Protein AF-A0A9P6PQI9-F1 (afdb_monomer_lite)

Structure (mmCIF, N/CA/C/O backbone):
data_AF-A0A9P6PQI9-F1
#
_entry.id   AF-A0A9P6PQI9-F1
#
loop_
_atom_site.group_PDB
_atom_site.id
_atom_site.type_symbol
_atom_site.label_atom_id
_atom_site.label_alt_id
_atom_site.label_comp_id
_atom_site.label_asym_id
_atom_site.label_entity_id
_atom_site.label_seq_id
_atom_site.pdbx_PDB_ins_code
_atom_site.Cartn_x
_atom_site.Cartn_y
_atom_site.Cartn_z
_atom_site.occupancy
_atom_site.B_iso_or_equiv
_atom_site.auth_seq_id
_atom_site.auth_comp_id
_atom_site.auth_asym_id
_atom_site.auth_atom_id
_atom_site.pdbx_PDB_model_num
ATOM 1 N N . MET A 1 1 ? -36.246 27.864 39.378 1.00 47.12 1 MET A N 1
ATOM 2 C CA . MET A 1 1 ? -35.744 28.721 38.281 1.00 47.12 1 MET A CA 1
ATOM 3 C C . MET A 1 1 ? -34.414 28.163 37.760 1.00 47.12 1 MET A C 1
ATOM 5 O O . MET A 1 1 ? -33.371 28.619 38.192 1.00 47.12 1 MET A O 1
ATOM 9 N N . SER A 1 2 ? -34.428 27.133 36.904 1.00 55.78 2 SER A N 1
ATOM 10 C CA . SER A 1 2 ? -33.196 26.585 36.280 1.00 55.78 2 SER A CA 1
ATOM 11 C C . SER A 1 2 ? -33.421 25.967 34.883 1.00 55.78 2 SER A C 1
ATOM 13 O O . SER A 1 2 ? -32.459 25.704 34.168 1.00 55.78 2 SER A O 1
ATOM 15 N N . PHE A 1 3 ? -34.678 25.793 34.450 1.00 54.97 3 PHE A N 1
ATOM 16 C CA . PHE A 1 3 ? -35.016 25.232 33.134 1.00 54.97 3 PHE A CA 1
ATOM 17 C C . PHE A 1 3 ? -34.600 26.120 31.949 1.00 54.97 3 PHE A C 1
ATOM 19 O O . PHE A 1 3 ? -34.302 25.602 30.877 1.00 54.97 3 PHE A O 1
ATOM 26 N N . SER A 1 4 ? -34.522 27.441 32.139 1.00 59.38 4 SER A N 1
ATOM 27 C CA . SER A 1 4 ? -34.170 28.385 31.070 1.00 59.38 4 SER A CA 1
ATOM 28 C C . SER A 1 4 ? -32.720 28.240 30.598 1.00 59.38 4 SER A C 1
ATOM 30 O O . SER A 1 4 ? -32.450 28.395 29.414 1.00 59.38 4 SER A O 1
ATOM 32 N N . THR A 1 5 ? -31.797 27.888 31.498 1.00 77.19 5 THR A N 1
ATOM 33 C CA . THR A 1 5 ? -30.365 27.770 31.180 1.00 77.19 5 THR A CA 1
ATOM 34 C C . THR A 1 5 ? -30.068 26.534 30.332 1.00 77.19 5 THR A C 1
ATOM 36 O O . THR A 1 5 ? -29.287 26.619 29.392 1.00 77.19 5 THR A O 1
ATOM 39 N N . LEU A 1 6 ? -30.720 25.398 30.611 1.00 77.06 6 LEU A N 1
ATOM 40 C CA . LEU A 1 6 ? -30.548 24.174 29.817 1.00 77.06 6 LEU A CA 1
ATOM 41 C C . LEU A 1 6 ? -31.201 24.331 28.439 1.00 77.06 6 LEU A C 1
ATOM 43 O O . LEU A 1 6 ? -30.591 23.990 27.432 1.00 77.06 6 LEU A O 1
ATOM 47 N N . ALA A 1 7 ? -32.395 24.929 28.382 1.00 78.88 7 ALA A N 1
ATOM 48 C CA . ALA A 1 7 ? -33.043 25.255 27.115 1.00 78.88 7 ALA A CA 1
ATOM 49 C C . ALA A 1 7 ? -32.176 26.197 26.257 1.00 78.88 7 ALA A C 1
ATOM 51 O O . ALA A 1 7 ? -31.986 25.930 25.075 1.00 78.88 7 ALA A O 1
ATOM 52 N N . GLN A 1 8 ? -31.573 27.233 26.856 1.00 83.69 8 GLN A N 1
ATOM 53 C CA . GLN A 1 8 ? -30.623 28.108 26.158 1.00 83.69 8 GLN A CA 1
ATOM 54 C C . GLN A 1 8 ? -29.371 27.366 25.686 1.00 83.69 8 GLN A C 1
ATOM 56 O O . GLN A 1 8 ? -28.934 27.586 24.562 1.00 83.69 8 GLN A O 1
ATOM 61 N N . LEU A 1 9 ? -28.809 26.469 26.498 1.00 80.19 9 LEU A N 1
ATOM 62 C CA . LEU A 1 9 ? -27.644 25.676 26.105 1.00 80.19 9 LEU A CA 1
ATOM 63 C C . LEU A 1 9 ? -27.971 24.739 24.930 1.00 80.19 9 LEU A C 1
ATOM 65 O O . LEU A 1 9 ? -27.177 24.603 24.001 1.00 80.19 9 LEU A O 1
ATOM 69 N N . ALA A 1 10 ? -29.153 24.118 24.946 1.00 80.44 10 ALA A N 1
ATOM 70 C CA . ALA A 1 10 ? -29.630 23.264 23.863 1.00 80.44 10 ALA A CA 1
ATOM 71 C C . ALA A 1 10 ? -29.867 24.066 22.571 1.00 80.44 10 ALA A C 1
ATOM 73 O O . ALA A 1 10 ? -29.485 23.617 21.492 1.00 80.44 10 ALA A O 1
ATOM 74 N N . GLU A 1 11 ? -30.428 25.273 22.678 1.00 78.75 11 GLU A N 1
ATOM 75 C CA . GLU A 1 11 ? -30.594 26.215 21.564 1.00 78.75 11 GLU A CA 1
ATOM 76 C C . GLU A 1 11 ? -29.232 26.631 20.975 1.00 78.75 11 GLU A C 1
ATOM 78 O O . GLU A 1 11 ? -29.027 26.574 19.763 1.00 78.75 11 GLU A O 1
ATOM 83 N N . GLN A 1 12 ? -28.263 26.973 21.831 1.00 79.69 12 GLN A N 1
ATOM 84 C CA . GLN A 1 12 ? -26.904 27.341 21.420 1.00 79.69 12 GLN A CA 1
ATOM 85 C C . GLN A 1 12 ? -26.160 26.167 20.765 1.00 79.69 12 GLN A C 1
ATOM 87 O O . GLN A 1 12 ? -25.503 26.344 19.740 1.00 79.69 12 GLN A O 1
ATOM 92 N N . SER A 1 13 ? -26.305 24.952 21.299 1.00 77.50 13 SER A N 1
ATOM 93 C CA . SER A 1 13 ? -25.752 23.730 20.702 1.00 77.50 13 SER A CA 1
ATOM 94 C C . SER A 1 13 ? -26.356 23.445 19.320 1.00 77.50 13 SER A C 1
ATOM 96 O O . SER A 1 13 ? -25.623 23.127 18.376 1.00 77.50 13 SER A O 1
ATOM 98 N N . LYS A 1 14 ? -27.673 23.637 19.159 1.00 68.94 14 LYS A N 1
ATOM 99 C CA . LYS A 1 14 ? -28.364 23.503 17.867 1.00 68.94 14 LYS A CA 1
ATOM 100 C C . LYS A 1 14 ? -27.872 24.519 16.834 1.00 68.94 14 LYS A C 1
ATOM 102 O O . LYS A 1 14 ? -27.659 24.144 15.684 1.00 68.94 14 LYS A O 1
ATOM 107 N N . GLN A 1 15 ? -27.638 25.770 17.233 1.00 71.50 15 GLN A N 1
ATOM 108 C CA . GLN A 1 15 ? -27.120 26.821 16.346 1.00 71.50 15 GLN A CA 1
ATOM 109 C C . GLN A 1 15 ? -25.662 26.591 15.916 1.00 71.50 15 GLN A C 1
ATOM 111 O O . GLN A 1 15 ? -25.299 26.899 14.784 1.00 71.50 15 GLN A O 1
ATOM 116 N N . LEU A 1 16 ? -24.821 26.015 16.779 1.00 69.25 16 LEU A N 1
ATOM 117 C CA . LEU A 1 16 ? -23.457 25.631 16.396 1.00 69.25 16 LEU A CA 1
ATOM 118 C C . LEU A 1 16 ? -23.455 24.425 15.445 1.00 69.25 16 LEU A C 1
ATOM 120 O O . LEU A 1 16 ? -22.699 24.387 14.475 1.00 69.25 16 LEU A O 1
ATOM 124 N N . THR A 1 17 ? -24.345 23.460 15.685 1.00 64.94 17 THR A N 1
ATOM 125 C CA . THR A 1 17 ? -24.461 22.244 14.864 1.00 64.94 17 THR A CA 1
ATOM 126 C C . THR A 1 17 ? -25.046 22.533 13.478 1.00 64.94 17 THR A C 1
ATOM 128 O O . THR A 1 17 ? -24.641 21.912 12.492 1.00 64.94 17 THR A O 1
ATOM 131 N N . SER A 1 18 ? -25.952 23.506 13.349 1.00 63.38 18 SER A N 1
ATOM 132 C CA . SER A 1 18 ? -26.454 23.926 12.035 1.00 63.38 18 SER A CA 1
ATOM 133 C C . SER A 1 18 ? -25.354 24.549 11.167 1.00 63.38 18 SER A C 1
ATOM 135 O O . SER A 1 18 ? -25.356 24.351 9.955 1.00 63.38 18 SER A O 1
ATOM 137 N N . HIS A 1 19 ? -24.373 25.222 11.776 1.00 60.22 19 HIS A N 1
ATOM 138 C CA . HIS A 1 19 ? -23.251 25.837 11.065 1.00 60.22 19 HIS A CA 1
ATOM 139 C C . HIS A 1 19 ? -22.194 24.818 10.594 1.00 60.22 19 HIS A C 1
ATOM 141 O O . HIS A 1 19 ? -21.492 25.074 9.617 1.00 60.22 19 HIS A O 1
ATOM 147 N N . ILE A 1 20 ? -22.086 23.655 11.255 1.00 62.69 20 ILE A N 1
ATOM 148 C CA . ILE A 1 20 ? -21.204 22.553 10.823 1.00 62.69 20 ILE A CA 1
ATOM 149 C C . ILE A 1 20 ? -21.850 21.700 9.722 1.00 62.69 20 ILE A C 1
ATOM 151 O O . ILE A 1 20 ? -21.165 21.132 8.873 1.00 62.69 20 ILE A O 1
ATOM 155 N N . SER A 1 21 ? -23.183 21.648 9.699 1.00 57.94 21 SER A N 1
ATOM 156 C CA . SER A 1 21 ? -23.969 20.858 8.750 1.00 57.94 21 SER A CA 1
ATOM 157 C C . SER A 1 21 ? -24.242 21.657 7.471 1.00 57.94 21 SER A C 1
ATOM 159 O O . SER A 1 21 ? -25.385 21.863 7.080 1.00 57.94 21 SER A O 1
ATOM 161 N N . GLY A 1 22 ? -23.187 22.128 6.801 1.00 53.31 22 GLY A N 1
ATOM 162 C CA . GLY A 1 22 ? -23.254 22.907 5.553 1.00 53.31 22 GLY A CA 1
ATOM 163 C C . GLY A 1 22 ? -23.809 22.157 4.329 1.00 53.31 22 GLY A C 1
ATOM 164 O O . GLY A 1 22 ? -23.601 22.588 3.198 1.00 53.31 22 GLY A O 1
ATOM 165 N N . ILE A 1 23 ? -24.504 21.035 4.514 1.00 53.91 23 ILE A N 1
ATOM 166 C CA . ILE A 1 23 ? -25.121 20.249 3.446 1.00 53.91 23 ILE A CA 1
ATOM 167 C C . ILE A 1 23 ? -26.582 20.028 3.838 1.00 53.91 23 ILE A C 1
ATOM 169 O O . ILE A 1 23 ? -26.871 19.313 4.791 1.00 53.91 23 ILE A O 1
ATOM 173 N N . ASN A 1 24 ? -27.469 20.694 3.092 1.00 57.34 24 ASN A N 1
ATOM 174 C CA . ASN A 1 24 ? -28.935 20.722 3.166 1.00 57.34 24 ASN A CA 1
ATOM 175 C C . ASN A 1 24 ? -29.597 19.345 3.390 1.00 57.34 24 ASN A C 1
ATOM 177 O O . ASN A 1 24 ? -30.206 18.782 2.480 1.00 57.34 24 ASN A O 1
ATOM 181 N N . LEU A 1 25 ? -29.534 18.812 4.606 1.00 54.44 25 LEU A N 1
ATOM 182 C CA . LEU A 1 25 ? -30.380 17.714 5.052 1.00 54.44 25 LEU A CA 1
ATOM 183 C C . LEU A 1 25 ? -31.317 18.243 6.146 1.00 54.44 25 LEU A C 1
ATOM 185 O O . LEU A 1 25 ? -30.856 18.915 7.070 1.00 54.44 25 LEU A O 1
ATOM 189 N N . PRO A 1 26 ? -32.633 17.976 6.057 1.00 60.62 26 PRO A N 1
ATOM 190 C CA . PRO A 1 26 ? -33.574 18.401 7.084 1.00 60.62 26 PRO A CA 1
ATOM 191 C C . PRO A 1 26 ? -33.196 17.768 8.428 1.00 60.62 26 PRO A C 1
ATOM 193 O O . PRO A 1 26 ? -32.937 16.568 8.500 1.00 60.62 26 PRO A O 1
ATOM 196 N N . HIS A 1 27 ? -33.171 18.573 9.492 1.00 59.81 27 HIS A N 1
ATOM 197 C CA . HIS A 1 27 ? -32.926 18.102 10.857 1.00 59.81 27 HIS A CA 1
ATOM 198 C C . HIS A 1 27 ? -34.114 17.251 11.315 1.00 59.81 27 HIS A C 1
ATOM 200 O O . HIS A 1 27 ? -35.214 17.766 11.519 1.00 59.81 27 HIS A O 1
ATOM 206 N N . ILE A 1 28 ? -33.924 15.934 11.416 1.00 64.12 28 ILE A N 1
ATOM 207 C CA . ILE A 1 28 ? -34.983 15.004 11.819 1.00 64.12 28 ILE A CA 1
ATOM 208 C C . ILE A 1 28 ? -34.824 14.708 13.310 1.00 64.12 28 ILE A C 1
ATOM 210 O O . ILE A 1 28 ? -34.019 13.866 13.700 1.00 64.12 28 ILE A O 1
ATOM 214 N N . GLU A 1 29 ? -35.630 15.356 14.147 1.00 68.50 29 GLU A N 1
ATOM 215 C CA . GLU A 1 29 ? -35.747 14.986 15.559 1.00 68.50 29 GLU A CA 1
ATOM 216 C C . GLU A 1 29 ? -36.636 13.749 15.680 1.00 68.50 29 GLU A C 1
ATOM 218 O O . GLU A 1 29 ? -37.847 13.810 15.471 1.00 68.50 29 GLU A O 1
ATOM 223 N N . ARG A 1 30 ? -36.028 12.597 15.972 1.00 66.56 30 ARG A N 1
ATOM 224 C CA . ARG A 1 30 ? -36.754 11.355 16.257 1.00 66.56 30 ARG A CA 1
ATOM 225 C C . ARG A 1 30 ? -36.759 11.132 17.760 1.00 66.56 30 ARG A C 1
ATOM 227 O O . ARG A 1 30 ? -35.707 11.175 18.390 1.00 66.56 30 ARG A O 1
ATOM 234 N N . GLY A 1 31 ? -37.935 10.874 18.328 1.00 80.44 31 GLY A N 1
ATOM 235 C CA . GLY A 1 31 ? -38.027 10.427 19.720 1.00 80.44 31 GLY A CA 1
ATOM 236 C C . GLY A 1 31 ? -37.327 9.076 19.904 1.00 80.44 31 GLY A C 1
ATOM 237 O O . GLY A 1 31 ? -37.246 8.296 18.954 1.00 80.44 31 GLY A O 1
ATOM 238 N N . ILE A 1 32 ? -36.850 8.777 21.116 1.00 79.81 32 ILE A N 1
ATOM 239 C CA . ILE A 1 32 ? -36.148 7.517 21.428 1.00 79.81 32 ILE A CA 1
ATOM 240 C C . ILE A 1 32 ? -36.976 6.295 20.998 1.00 79.81 32 ILE A C 1
ATOM 242 O O . ILE A 1 32 ? -36.450 5.419 20.317 1.00 79.81 32 ILE A O 1
ATOM 246 N N . ASP A 1 33 ? -38.289 6.296 21.249 1.00 81.62 33 ASP A N 1
ATOM 247 C CA . ASP A 1 33 ? -39.192 5.210 20.833 1.00 81.62 33 ASP A CA 1
ATOM 248 C C . ASP A 1 33 ? -39.293 5.060 19.302 1.00 81.62 33 ASP A C 1
ATOM 250 O O . ASP A 1 33 ? -39.468 3.964 18.762 1.00 81.62 33 ASP A O 1
ATOM 254 N N . GLN A 1 34 ? -39.175 6.168 18.563 1.00 83.75 34 GLN A N 1
ATOM 255 C CA . GLN A 1 34 ? -39.172 6.155 17.099 1.00 83.75 34 GLN A CA 1
ATOM 256 C C . GLN A 1 34 ? -37.837 5.645 16.551 1.00 83.75 34 GLN A C 1
ATOM 258 O O . GLN A 1 34 ? -37.837 4.890 15.575 1.00 83.75 34 GLN A O 1
ATOM 263 N N . ILE A 1 35 ? -36.723 6.019 17.188 1.00 82.50 35 ILE A N 1
ATOM 264 C CA . ILE A 1 35 ? -35.384 5.509 16.872 1.00 82.50 35 ILE A CA 1
ATOM 265 C C . ILE A 1 35 ? -35.329 4.008 17.150 1.00 82.50 35 ILE A C 1
ATOM 267 O O . ILE A 1 35 ? -34.865 3.265 16.290 1.00 82.50 35 ILE A O 1
ATOM 271 N N . GLU A 1 36 ? -35.861 3.538 18.280 1.00 85.81 36 GLU A N 1
ATOM 272 C CA . GLU A 1 36 ? -35.876 2.114 18.617 1.00 85.81 36 GLU A CA 1
ATOM 273 C C . GLU A 1 36 ? -36.704 1.313 17.607 1.00 85.81 36 GLU A C 1
ATOM 275 O O . GLU A 1 36 ? -36.222 0.330 17.039 1.00 85.81 36 GLU A O 1
ATOM 280 N N . ASN A 1 37 ? -37.925 1.759 17.300 1.00 85.44 37 ASN A N 1
ATOM 281 C CA . ASN A 1 37 ? -38.781 1.069 16.337 1.00 85.44 37 ASN A CA 1
ATOM 282 C C . ASN A 1 37 ? -38.171 1.021 14.933 1.00 85.44 37 ASN A C 1
ATOM 284 O O . ASN A 1 37 ? -38.316 0.026 14.218 1.00 85.44 37 ASN A O 1
ATOM 288 N N . GLN A 1 38 ? -37.489 2.084 14.510 1.00 83.19 38 GLN A N 1
ATOM 289 C CA . GLN A 1 38 ? -36.809 2.107 13.218 1.00 83.19 38 GLN A CA 1
ATOM 290 C C . GLN A 1 38 ? -35.511 1.306 13.231 1.00 83.19 38 GLN A C 1
ATOM 292 O O . GLN A 1 38 ? -35.252 0.603 12.260 1.00 83.19 38 GLN A O 1
ATOM 297 N N . SER A 1 39 ? -34.752 1.331 14.324 1.00 84.00 39 SER A N 1
ATOM 298 C CA . SER A 1 39 ? -33.576 0.487 14.532 1.00 84.00 39 SER A CA 1
ATOM 299 C C . SER A 1 39 ? -33.955 -0.991 14.463 1.00 84.00 39 SER A C 1
ATOM 301 O O . SER A 1 39 ? -33.377 -1.743 13.684 1.00 84.00 39 SER A O 1
ATOM 303 N N . ARG A 1 40 ? -35.032 -1.403 15.144 1.00 84.31 40 ARG A N 1
ATOM 304 C CA . ARG A 1 40 ? -35.556 -2.776 15.087 1.00 84.31 40 ARG A CA 1
ATOM 305 C C . ARG A 1 40 ? -36.026 -3.156 13.678 1.00 84.31 40 ARG A C 1
ATOM 307 O O . ARG A 1 40 ? -35.768 -4.266 13.211 1.00 84.31 40 ARG A O 1
ATOM 314 N N . LYS A 1 41 ? -36.665 -2.233 12.952 1.00 82.50 41 LYS A N 1
ATOM 315 C CA . LYS A 1 41 ? -37.041 -2.434 11.537 1.00 82.50 41 LYS A CA 1
ATOM 316 C C . LYS A 1 41 ? -35.827 -2.529 10.606 1.00 82.50 41 LYS A C 1
ATOM 318 O O . LYS A 1 41 ? -35.848 -3.317 9.666 1.00 82.50 41 LYS A O 1
ATOM 323 N N . LEU A 1 42 ? -34.768 -1.763 10.856 1.00 79.50 42 LEU A N 1
ATOM 324 C CA . LEU A 1 42 ? -33.527 -1.821 10.084 1.00 79.50 42 LEU A CA 1
ATOM 325 C C . LEU A 1 42 ? -32.744 -3.098 10.387 1.00 79.50 42 LEU A C 1
ATOM 327 O O . LEU A 1 42 ? -32.332 -3.769 9.452 1.00 79.50 42 LEU A O 1
ATOM 331 N N . ALA A 1 43 ? -32.628 -3.493 11.654 1.00 78.88 43 ALA A N 1
ATOM 332 C CA . ALA A 1 43 ? -31.985 -4.737 12.066 1.00 78.88 43 ALA A CA 1
ATOM 333 C C . ALA A 1 43 ? -32.681 -5.964 11.456 1.00 78.88 43 ALA A C 1
ATOM 335 O O . ALA A 1 43 ? -32.030 -6.858 10.921 1.00 78.88 43 ALA A O 1
ATOM 336 N N . THR A 1 44 ? -34.018 -5.984 11.448 1.00 73.94 44 THR A N 1
ATOM 337 C CA . THR A 1 44 ? -34.784 -7.068 10.805 1.00 73.94 44 THR A CA 1
ATOM 338 C C . THR A 1 44 ? -34.680 -7.054 9.281 1.00 73.94 44 THR A C 1
ATOM 340 O O . THR A 1 44 ? -34.724 -8.117 8.667 1.00 73.94 44 THR A O 1
ATOM 343 N N . LYS A 1 45 ? -34.516 -5.883 8.652 1.00 69.50 45 LYS A N 1
ATOM 344 C CA . LYS A 1 45 ? -34.275 -5.769 7.207 1.00 69.50 45 LYS A CA 1
ATOM 345 C C . LYS A 1 45 ? -32.846 -6.167 6.825 1.00 69.50 45 LYS A C 1
ATOM 347 O O . LYS A 1 45 ? -32.677 -6.832 5.815 1.00 69.50 45 LYS A O 1
ATOM 352 N N . ALA A 1 46 ? -31.850 -5.809 7.631 1.00 63.50 46 ALA A N 1
ATOM 353 C CA . ALA A 1 46 ? -30.452 -6.196 7.443 1.00 63.50 46 ALA A CA 1
ATOM 354 C C . ALA A 1 46 ? -30.226 -7.698 7.683 1.00 63.50 46 ALA A C 1
ATOM 356 O O . ALA A 1 46 ? -29.359 -8.297 7.062 1.00 63.50 46 ALA A O 1
ATOM 357 N N . SER A 1 47 ? -31.033 -8.318 8.549 1.00 60.81 47 SER A N 1
ATOM 358 C CA . SER A 1 47 ? -30.988 -9.761 8.801 1.00 60.81 47 SER A CA 1
ATOM 359 C C . SER A 1 47 ? -31.737 -10.599 7.758 1.00 60.81 47 SER A C 1
ATOM 361 O O . SER A 1 47 ? -31.656 -11.827 7.818 1.00 60.81 47 SER A O 1
ATOM 363 N N . LYS A 1 48 ? -32.502 -9.989 6.842 1.00 58.50 48 LYS A N 1
ATOM 364 C CA . LYS A 1 48 ? -33.199 -10.734 5.789 1.00 58.50 48 LYS A CA 1
ATOM 365 C C . LYS A 1 48 ? -32.285 -10.882 4.567 1.00 58.50 48 LYS A C 1
ATOM 367 O O . LYS A 1 48 ? -31.904 -9.857 4.001 1.00 58.50 48 LYS A O 1
ATOM 372 N N . PRO A 1 49 ? -31.971 -12.115 4.131 1.00 54.56 49 PRO A N 1
ATOM 373 C CA . PRO A 1 49 ? -31.274 -12.331 2.870 1.00 54.56 49 PRO A CA 1
ATOM 374 C C . PRO A 1 49 ? -32.131 -11.796 1.714 1.00 54.56 49 PRO A C 1
ATOM 376 O O . PRO A 1 49 ? -33.364 -11.860 1.741 1.00 54.56 49 PRO A O 1
ATOM 379 N N . ALA A 1 50 ? -31.477 -11.191 0.725 1.00 57.25 50 ALA A N 1
ATOM 380 C CA . ALA A 1 50 ? -32.094 -10.529 -0.421 1.00 57.25 50 ALA A CA 1
ATOM 381 C C . ALA A 1 50 ? -32.677 -11.540 -1.435 1.00 57.25 50 ALA A C 1
ATOM 383 O O . ALA A 1 50 ? -32.296 -11.573 -2.596 1.00 57.25 50 ALA A O 1
ATOM 384 N N . ASP A 1 51 ? -33.634 -12.368 -1.020 1.00 57.09 51 ASP A N 1
ATOM 385 C CA . ASP A 1 51 ? -34.001 -13.594 -1.749 1.00 57.09 51 ASP A CA 1
ATOM 386 C C . ASP A 1 51 ? -34.782 -13.412 -3.068 1.00 57.09 51 ASP A C 1
ATOM 388 O O . ASP A 1 51 ? -34.998 -14.387 -3.784 1.00 57.09 51 ASP A O 1
ATOM 392 N N . ILE A 1 52 ? -35.233 -12.206 -3.442 1.00 55.78 52 ILE A N 1
ATOM 393 C CA . ILE A 1 52 ? -36.211 -12.061 -4.550 1.00 55.78 52 ILE A CA 1
ATOM 394 C C . ILE A 1 52 ? -35.676 -11.263 -5.755 1.00 55.78 52 ILE A C 1
ATOM 396 O O . ILE A 1 52 ? -36.189 -11.410 -6.864 1.00 55.78 52 ILE A O 1
ATOM 400 N N . THR A 1 53 ? -34.611 -10.469 -5.603 1.00 55.41 53 THR A N 1
ATOM 401 C CA . THR A 1 53 ? -34.017 -9.689 -6.713 1.00 55.41 53 THR A CA 1
ATOM 402 C C . THR A 1 53 ? -32.642 -10.180 -7.157 1.00 55.41 53 THR A C 1
ATOM 404 O O . THR A 1 53 ? -32.195 -9.809 -8.244 1.00 55.41 53 THR A O 1
ATOM 407 N N . ASP A 1 54 ? -31.993 -11.042 -6.371 1.00 60.19 54 ASP A N 1
ATOM 408 C CA . ASP A 1 54 ? -30.609 -11.450 -6.620 1.00 60.19 54 ASP A CA 1
ATOM 409 C C . ASP A 1 54 ? -30.456 -12.454 -7.759 1.00 60.19 54 ASP A C 1
ATOM 411 O O . ASP A 1 54 ? -29.431 -12.464 -8.421 1.00 60.19 54 ASP A O 1
ATOM 415 N N . SER A 1 55 ? -31.472 -13.251 -8.095 1.00 65.38 55 SER A N 1
ATOM 416 C CA . SER A 1 55 ? -31.328 -14.315 -9.105 1.00 65.38 55 SER A CA 1
ATOM 417 C C . SER A 1 55 ? -30.991 -13.783 -10.506 1.00 65.38 55 SER A C 1
ATOM 419 O O . SER A 1 55 ? -30.275 -14.438 -11.266 1.00 65.38 55 SER A O 1
ATOM 421 N N . LYS A 1 56 ? -31.463 -12.577 -10.859 1.00 70.94 56 LYS A N 1
ATOM 422 C CA . LYS A 1 56 ? -31.091 -11.919 -12.124 1.00 70.94 56 LYS A CA 1
ATOM 423 C C . LYS A 1 56 ? -29.673 -11.354 -12.062 1.00 70.94 56 LYS A C 1
ATOM 425 O O . LYS A 1 56 ? -28.921 -11.541 -13.013 1.00 70.94 56 LYS A O 1
ATOM 430 N N . ALA A 1 57 ? -29.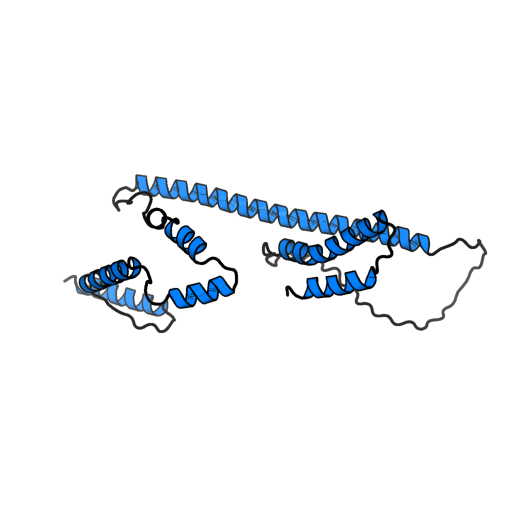302 -10.709 -10.957 1.00 68.62 57 ALA A N 1
ATOM 431 C CA . ALA A 1 57 ? -27.956 -10.177 -10.749 1.00 68.62 57 ALA A CA 1
ATOM 432 C C . ALA A 1 57 ? -26.904 -11.301 -10.716 1.00 68.62 57 ALA A C 1
ATOM 434 O O . ALA A 1 57 ? -25.903 -11.212 -11.420 1.00 68.62 57 ALA A O 1
ATOM 435 N N . GLN A 1 58 ? -27.196 -12.410 -10.029 1.00 65.56 58 GLN A N 1
ATOM 436 C CA . GLN A 1 58 ? -26.391 -13.635 -9.988 1.00 65.56 58 GLN A CA 1
ATOM 437 C C . GLN A 1 58 ? -26.106 -14.165 -11.398 1.00 65.56 58 GLN A C 1
ATOM 439 O O . GLN A 1 58 ? -24.981 -14.544 -11.715 1.00 65.56 58 GLN A O 1
ATOM 444 N N . ASN A 1 59 ? -27.119 -14.150 -12.272 1.00 71.69 59 ASN A N 1
ATOM 445 C CA . ASN A 1 59 ? -26.984 -14.600 -13.656 1.00 71.69 59 ASN A CA 1
ATOM 446 C C . ASN A 1 59 ? -26.107 -13.640 -14.490 1.00 71.69 59 ASN A C 1
ATOM 448 O O . ASN A 1 59 ? -25.251 -14.084 -15.255 1.00 71.69 59 ASN A O 1
ATOM 452 N N . PHE A 1 60 ? -26.235 -12.322 -14.296 1.00 76.44 60 PHE A N 1
ATOM 453 C CA . PHE A 1 60 ? -25.346 -11.347 -14.942 1.00 76.44 60 PHE A CA 1
ATOM 454 C C . PHE A 1 60 ? -23.884 -11.465 -14.479 1.00 76.44 60 PHE A C 1
ATOM 456 O O . PHE A 1 60 ? -22.980 -11.376 -15.308 1.00 76.44 60 PHE A O 1
ATOM 463 N N . LEU A 1 61 ? -23.645 -11.718 -13.190 1.00 73.00 61 LEU A N 1
ATOM 464 C CA . LEU A 1 61 ? -22.303 -11.895 -12.623 1.00 73.00 61 LEU A CA 1
ATOM 465 C C . LEU A 1 61 ? -21.644 -13.196 -13.101 1.00 73.00 61 LEU A C 1
ATOM 467 O O . LEU A 1 61 ? -20.492 -13.174 -13.539 1.00 73.00 61 LEU A O 1
ATOM 471 N N . ALA A 1 62 ? -22.401 -14.297 -13.140 1.00 72.00 62 ALA A N 1
ATOM 472 C CA . ALA A 1 62 ? -21.931 -15.569 -13.687 1.00 72.00 62 ALA A CA 1
ATOM 473 C C . ALA A 1 62 ? -21.530 -15.437 -15.165 1.00 72.00 62 ALA A C 1
ATOM 475 O O . ALA A 1 62 ? -20.507 -15.969 -15.595 1.00 72.00 62 ALA A O 1
ATOM 476 N N . ARG A 1 63 ? -22.288 -14.653 -15.942 1.00 73.88 63 ARG A N 1
ATOM 477 C CA . ARG A 1 63 ? -21.963 -14.355 -17.343 1.00 73.88 63 ARG A CA 1
ATOM 478 C C . ARG A 1 63 ? -20.700 -13.496 -17.500 1.00 73.88 63 ARG A C 1
ATOM 480 O O . ARG A 1 63 ? -20.068 -13.548 -18.550 1.00 73.88 63 ARG A O 1
ATOM 487 N N . SER A 1 64 ? -20.314 -12.753 -16.464 1.00 72.56 64 SER A N 1
ATOM 488 C CA . SER A 1 64 ? -19.049 -12.012 -16.381 1.00 72.56 64 SER A CA 1
ATOM 489 C C . SER A 1 64 ? -17.878 -12.864 -15.857 1.00 72.56 64 SER A C 1
ATOM 491 O O . SER A 1 64 ? -16.790 -12.329 -15.647 1.00 72.56 64 SER A O 1
ATOM 493 N N . GLY A 1 65 ? -18.079 -14.170 -15.637 1.00 73.06 65 GLY A N 1
ATOM 494 C CA . GLY A 1 65 ? -17.058 -15.082 -15.109 1.00 73.06 65 GLY A CA 1
ATOM 495 C C . GLY A 1 65 ? -16.826 -14.958 -13.600 1.00 73.06 65 GLY A C 1
ATOM 496 O O . GLY A 1 65 ? -15.828 -15.466 -13.097 1.00 73.06 65 GLY A O 1
ATOM 497 N N . ILE A 1 66 ? -17.723 -14.280 -12.880 1.00 73.62 66 ILE A N 1
ATOM 498 C CA . ILE A 1 66 ? -17.600 -14.014 -11.446 1.00 73.62 66 ILE A CA 1
ATOM 499 C C . ILE A 1 66 ? -18.581 -14.928 -10.711 1.00 73.62 66 ILE A C 1
ATOM 501 O O . ILE A 1 66 ? -19.798 -14.797 -10.858 1.00 73.62 66 ILE A O 1
ATOM 505 N N . ASP A 1 67 ? -18.054 -15.872 -9.930 1.00 75.62 67 ASP A N 1
ATOM 506 C CA . ASP A 1 67 ? -18.868 -16.795 -9.140 1.00 75.62 67 ASP A CA 1
ATOM 507 C C . ASP A 1 67 ? -19.458 -16.079 -7.918 1.00 75.62 67 ASP A C 1
ATOM 509 O O . ASP A 1 67 ? -18.858 -15.972 -6.845 1.00 75.62 67 ASP A O 1
ATOM 513 N N . ALA A 1 68 ? -20.670 -15.568 -8.103 1.00 71.06 68 ALA A N 1
ATOM 514 C CA . ALA A 1 68 ? -21.407 -14.861 -7.072 1.00 71.06 68 ALA A CA 1
ATOM 515 C C . ALA A 1 68 ? -21.802 -15.764 -5.884 1.00 71.06 68 ALA A C 1
ATOM 517 O O . ALA A 1 68 ? -22.018 -15.252 -4.788 1.00 71.06 68 ALA A O 1
ATOM 518 N N . ASN A 1 69 ? -21.854 -17.095 -6.045 1.00 72.88 69 ASN A N 1
ATOM 519 C CA . ASN A 1 69 ? -22.112 -18.006 -4.925 1.00 72.88 69 ASN A CA 1
ATOM 520 C C . ASN A 1 69 ? -20.872 -18.173 -4.049 1.00 72.88 69 ASN A C 1
ATOM 522 O O . ASN A 1 69 ? -20.990 -18.137 -2.824 1.00 72.88 69 ASN A O 1
ATOM 526 N N . ALA A 1 70 ? -19.689 -18.288 -4.659 1.00 74.69 70 ALA A N 1
ATOM 527 C CA . ALA A 1 70 ? -18.430 -18.290 -3.923 1.00 74.69 70 ALA A CA 1
ATOM 528 C C . ALA A 1 70 ? -18.265 -16.985 -3.129 1.00 74.69 70 ALA A C 1
ATOM 530 O O . ALA A 1 70 ? -18.034 -17.031 -1.923 1.00 74.69 70 ALA A O 1
ATOM 531 N N . ILE A 1 71 ? -18.510 -15.830 -3.759 1.00 74.38 71 ILE A N 1
ATOM 532 C CA . ILE A 1 71 ? -18.429 -14.521 -3.095 1.00 74.38 71 ILE A CA 1
ATOM 533 C C . ILE A 1 71 ? -19.470 -14.386 -1.978 1.00 74.38 71 ILE A C 1
ATOM 535 O O . ILE A 1 71 ? -19.111 -13.985 -0.876 1.00 74.38 71 ILE A O 1
ATOM 539 N N . ASN A 1 72 ? -20.730 -14.775 -2.201 1.00 74.19 72 ASN A N 1
ATOM 540 C CA . ASN A 1 72 ? -21.752 -14.740 -1.150 1.00 74.19 72 ASN A CA 1
ATOM 541 C C . ASN A 1 72 ? -21.416 -15.680 0.012 1.00 74.19 72 ASN A C 1
ATOM 543 O O . ASN A 1 72 ? -21.651 -15.333 1.166 1.00 74.19 72 ASN A O 1
ATOM 547 N N . SER A 1 73 ? -20.831 -16.849 -0.260 1.00 75.62 73 SER A N 1
ATOM 548 C CA . SER A 1 73 ? -20.358 -17.749 0.795 1.00 75.62 73 SER A CA 1
ATOM 549 C C . SER A 1 73 ? -19.201 -17.134 1.586 1.00 75.62 73 SER A C 1
ATOM 551 O O . SER A 1 73 ? -19.210 -17.200 2.811 1.00 75.62 73 SER A O 1
ATOM 553 N N . SER A 1 74 ? -18.261 -16.454 0.918 1.00 75.31 74 SER A N 1
ATOM 554 C CA . SER A 1 74 ? -17.181 -15.719 1.576 1.00 75.31 74 SER A CA 1
ATOM 555 C C . SER A 1 74 ? -17.717 -14.551 2.399 1.00 75.31 74 SER A C 1
ATOM 557 O O . SER A 1 74 ? -17.311 -14.406 3.542 1.00 75.31 74 SER A O 1
ATOM 559 N N . ILE A 1 75 ? -18.673 -13.774 1.881 1.00 72.50 75 ILE A N 1
ATOM 560 C CA . ILE A 1 75 ? -19.310 -12.657 2.594 1.00 72.50 75 ILE A CA 1
ATOM 561 C C . ILE A 1 75 ? -20.088 -13.151 3.816 1.00 72.50 75 ILE A C 1
ATOM 563 O O . ILE A 1 75 ? -19.952 -12.581 4.892 1.00 72.50 75 ILE A O 1
ATOM 567 N N . ASN A 1 76 ? -20.853 -14.236 3.687 1.00 70.25 76 ASN A N 1
ATOM 568 C CA . ASN A 1 76 ? -21.571 -14.833 4.815 1.00 70.25 76 ASN A CA 1
ATOM 569 C C . ASN A 1 76 ? -20.622 -15.454 5.853 1.00 70.25 76 ASN A C 1
ATOM 571 O O . ASN A 1 76 ? -20.962 -15.514 7.033 1.00 70.25 76 ASN A O 1
ATOM 575 N N . ASN A 1 77 ? -19.437 -15.907 5.429 1.00 73.12 77 ASN A N 1
ATOM 576 C CA . ASN A 1 77 ? -18.393 -16.410 6.320 1.00 73.12 77 ASN A CA 1
ATOM 577 C C . ASN A 1 77 ? -17.569 -15.280 6.972 1.00 73.12 77 ASN A C 1
ATOM 579 O O . ASN A 1 77 ? -16.877 -15.515 7.963 1.00 73.12 77 ASN A O 1
ATOM 583 N N . ILE A 1 78 ? -17.653 -14.045 6.461 1.00 73.25 78 ILE A N 1
ATOM 584 C CA . ILE A 1 78 ? -17.114 -12.866 7.141 1.00 73.25 78 ILE A CA 1
ATOM 585 C C . ILE A 1 78 ? -18.028 -12.578 8.333 1.00 73.25 78 ILE A C 1
ATOM 587 O O . ILE A 1 78 ? -19.128 -12.039 8.220 1.00 73.25 78 ILE A O 1
ATOM 591 N N . ASN A 1 79 ? -17.559 -12.980 9.509 1.00 59.94 79 ASN A N 1
ATOM 592 C CA . ASN A 1 79 ? -18.256 -12.800 10.769 1.00 59.94 79 ASN A CA 1
ATOM 593 C C . ASN A 1 79 ? -18.241 -11.318 11.189 1.00 59.94 79 ASN A C 1
ATOM 595 O O . ASN A 1 79 ? -17.447 -10.897 12.026 1.00 59.94 79 ASN A O 1
ATOM 599 N N . LEU A 1 80 ? -19.152 -10.527 10.617 1.00 60.75 80 LEU A N 1
ATOM 600 C CA . LEU A 1 80 ? -19.322 -9.104 10.933 1.00 60.75 80 LEU A CA 1
ATOM 601 C C . LEU A 1 80 ? -19.736 -8.862 12.394 1.00 60.75 80 LEU A C 1
ATOM 603 O O . LEU A 1 80 ? -19.565 -7.755 12.897 1.00 60.75 80 LEU A O 1
ATOM 607 N N . LYS A 1 81 ? -20.250 -9.878 13.105 1.00 57.16 81 LYS A N 1
ATOM 608 C CA . LYS A 1 81 ? -20.571 -9.745 14.535 1.00 57.16 81 LYS A CA 1
ATOM 609 C C . LYS A 1 81 ? -19.315 -9.529 15.378 1.00 57.16 81 LYS A C 1
ATOM 611 O O . LYS A 1 81 ? -19.372 -8.747 16.313 1.00 57.16 81 LYS A O 1
ATOM 616 N N . SER A 1 82 ? -18.184 -10.131 15.004 1.00 57.66 82 SER A N 1
ATOM 617 C CA . SER A 1 82 ? -16.901 -9.907 15.686 1.00 57.66 82 SER A CA 1
ATOM 618 C C . SER A 1 82 ? -16.270 -8.548 15.363 1.00 57.66 82 SER A C 1
ATOM 620 O O . SER A 1 82 ? -15.389 -8.110 16.092 1.00 57.66 82 SER A O 1
ATOM 622 N N . THR A 1 83 ? -16.668 -7.893 14.269 1.00 59.88 83 THR A N 1
ATOM 623 C CA . THR A 1 83 ? -16.098 -6.599 13.850 1.00 59.88 83 THR A CA 1
ATOM 624 C C . THR A 1 83 ? -16.800 -5.411 14.509 1.00 59.88 83 THR A C 1
ATOM 626 O O . THR A 1 83 ? -16.182 -4.369 14.697 1.00 59.88 83 THR A O 1
ATOM 629 N N . PHE A 1 84 ? -18.082 -5.556 14.862 1.00 55.94 84 PHE A N 1
ATOM 630 C CA . PHE A 1 84 ? -18.889 -4.484 15.458 1.00 55.94 84 PHE A CA 1
ATOM 631 C C . PHE A 1 84 ? -19.212 -4.691 16.940 1.00 55.94 84 PHE A C 1
ATOM 633 O O . PHE A 1 84 ? -19.843 -3.821 17.540 1.00 55.94 84 PHE A O 1
ATOM 640 N N . GLU A 1 85 ? -18.799 -5.809 17.539 1.00 56.50 85 GLU A N 1
ATOM 641 C CA . GLU A 1 85 ? -18.827 -5.944 18.991 1.00 56.50 85 GLU A CA 1
ATOM 642 C C . GLU A 1 85 ? -17.535 -5.331 19.555 1.00 56.50 85 GLU A C 1
ATOM 644 O O . GLU A 1 85 ? -16.446 -5.822 19.245 1.00 56.50 85 GLU A O 1
ATOM 649 N N . PRO A 1 86 ? -17.603 -4.231 20.329 1.00 56.78 86 PRO A N 1
ATOM 650 C CA . PRO A 1 86 ? -16.422 -3.728 21.010 1.00 56.78 86 PRO A CA 1
ATOM 651 C C . PRO A 1 86 ? -15.876 -4.847 21.905 1.00 56.78 86 PRO A C 1
ATOM 653 O O . PRO A 1 86 ? -16.613 -5.400 22.720 1.00 56.78 86 PRO A O 1
ATOM 656 N N . PHE A 1 87 ? -14.585 -5.168 21.748 1.00 56.69 87 PHE A N 1
ATOM 657 C CA . PHE A 1 87 ? -13.883 -6.257 22.451 1.00 56.69 87 PHE A CA 1
ATOM 658 C C . PHE A 1 87 ? -14.009 -6.202 23.986 1.00 56.69 87 PHE A C 1
ATOM 660 O O . PHE A 1 87 ? -13.733 -7.184 24.673 1.00 56.69 87 PHE A O 1
ATOM 667 N N . GLN A 1 88 ? -14.484 -5.081 24.525 1.00 59.12 88 GLN A N 1
ATOM 668 C CA . GLN A 1 88 ? -15.014 -4.970 25.871 1.00 59.12 88 GLN A CA 1
ATOM 669 C C . GLN A 1 88 ? -16.101 -3.886 25.886 1.00 59.12 88 GLN A C 1
ATOM 671 O O . GLN A 1 88 ? -15.850 -2.788 25.380 1.00 59.12 88 GLN A O 1
ATOM 676 N N . PRO A 1 89 ? -17.287 -4.121 26.478 1.00 58.00 89 PRO A N 1
ATOM 677 C CA . PRO A 1 89 ? -18.159 -3.023 26.859 1.00 58.00 89 PRO A CA 1
ATOM 678 C C . PRO A 1 89 ? -17.406 -2.180 27.894 1.00 58.00 89 PRO A C 1
ATOM 680 O O . PRO A 1 89 ? -17.251 -2.580 29.047 1.00 58.00 89 PRO A O 1
ATOM 683 N N . ILE A 1 90 ? -16.875 -1.037 27.461 1.00 55.00 90 ILE A N 1
ATOM 684 C CA . ILE A 1 90 ? -16.282 -0.046 28.353 1.00 55.00 90 ILE A CA 1
ATOM 685 C C . ILE A 1 90 ? -17.463 0.543 29.119 1.00 55.00 90 ILE A C 1
ATOM 687 O O . ILE A 1 90 ? -18.243 1.322 28.578 1.00 55.00 90 ILE A O 1
ATOM 691 N N . PHE A 1 91 ? -17.671 0.095 30.352 1.00 56.97 91 PHE A N 1
ATOM 692 C CA . PHE A 1 91 ? -18.603 0.774 31.238 1.00 56.97 91 PHE A CA 1
ATOM 693 C C . PHE A 1 91 ? -18.039 2.181 31.480 1.00 56.97 91 PHE A C 1
ATOM 695 O O . PHE A 1 91 ? -16.872 2.303 31.851 1.00 56.97 91 PHE A O 1
ATOM 702 N N . ASP A 1 92 ? -18.855 3.225 31.295 1.00 56.97 92 ASP A N 1
ATOM 703 C CA . ASP A 1 92 ? -18.530 4.660 31.476 1.00 56.97 92 ASP A CA 1
ATOM 704 C C . ASP A 1 92 ? -18.081 5.035 32.918 1.00 56.97 92 ASP A C 1
ATOM 706 O O . ASP A 1 92 ? -18.176 6.180 33.353 1.00 56.97 92 ASP A O 1
ATOM 710 N N . THR A 1 93 ? -17.621 4.074 33.723 1.00 62.38 93 THR A N 1
ATOM 711 C CA . THR A 1 93 ? -17.258 4.229 35.140 1.00 62.38 93 THR A CA 1
ATOM 712 C C . THR A 1 93 ? -15.917 3.572 35.508 1.00 62.38 93 THR A C 1
ATOM 714 O O . THR A 1 93 ? -15.538 3.611 36.675 1.00 62.38 93 THR A O 1
ATOM 717 N N . ASP A 1 94 ? -15.167 3.005 34.553 1.00 70.88 94 ASP A N 1
ATOM 718 C CA . ASP A 1 94 ? -13.823 2.452 34.796 1.00 70.88 94 ASP A CA 1
ATOM 719 C C . ASP A 1 94 ? -12.751 3.233 34.015 1.00 70.88 94 ASP A C 1
ATOM 721 O O . ASP A 1 94 ? -12.463 2.980 32.841 1.00 70.88 94 ASP A O 1
ATOM 725 N N . THR A 1 95 ? -12.157 4.222 34.684 1.00 82.06 95 THR A N 1
ATOM 726 C CA . THR A 1 95 ? -11.078 5.048 34.127 1.00 82.06 95 THR A CA 1
ATOM 727 C C . THR A 1 95 ? -9.804 4.246 33.860 1.00 82.06 95 THR A C 1
ATOM 729 O O . THR A 1 95 ? -9.039 4.608 32.967 1.00 82.06 95 THR A O 1
ATOM 732 N N . GLU A 1 96 ? -9.570 3.148 34.581 1.00 85.62 96 GLU A N 1
ATOM 733 C CA . GLU A 1 96 ? -8.386 2.309 34.406 1.00 85.62 96 GLU A CA 1
ATOM 734 C C . GLU A 1 96 ? -8.491 1.479 33.120 1.00 85.62 96 GLU A C 1
ATOM 736 O O . GLU A 1 96 ? -7.537 1.412 32.341 1.00 85.62 96 GLU A O 1
ATOM 741 N N . ALA A 1 97 ? -9.667 0.904 32.849 1.00 81.88 97 ALA A N 1
ATOM 742 C CA . ALA A 1 97 ? -9.930 0.176 31.609 1.00 81.88 97 ALA A CA 1
ATOM 743 C C . ALA A 1 97 ? -9.805 1.076 30.369 1.00 81.88 97 ALA A C 1
ATOM 745 O O . ALA A 1 97 ? -9.174 0.681 29.386 1.00 81.88 97 ALA A O 1
ATOM 746 N N . PHE A 1 98 ? -10.331 2.305 30.431 1.00 86.19 98 PHE A N 1
ATOM 747 C CA . PHE A 1 98 ? -10.176 3.284 29.352 1.00 86.19 98 PHE A CA 1
ATOM 748 C C . PHE A 1 98 ? -8.702 3.627 29.091 1.00 86.19 98 PHE A C 1
ATOM 750 O O . PHE A 1 98 ? -8.258 3.610 27.943 1.00 86.19 98 PHE A O 1
ATOM 757 N N . LEU A 1 99 ? -7.919 3.892 30.145 1.00 91.19 99 LEU A N 1
ATOM 758 C CA . LEU A 1 99 ? -6.493 4.203 30.009 1.00 91.19 99 LEU A CA 1
ATOM 759 C C . LEU A 1 99 ? -5.693 3.023 29.445 1.00 91.19 99 LEU A C 1
ATOM 761 O O . LEU A 1 99 ? -4.807 3.234 28.618 1.00 91.19 99 LEU A O 1
ATOM 765 N N . ARG A 1 100 ? -6.020 1.787 29.844 1.0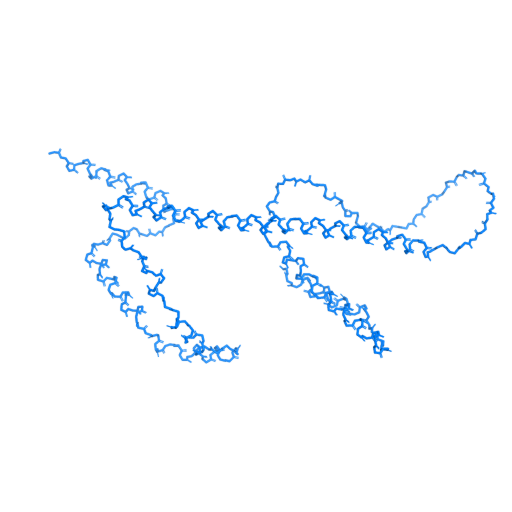0 90.25 100 ARG A N 1
ATOM 766 C CA . ARG A 1 100 ? -5.397 0.572 29.300 1.00 90.25 100 ARG A CA 1
ATOM 767 C C . ARG A 1 100 ? -5.689 0.415 27.808 1.00 90.25 100 ARG A C 1
ATOM 769 O O . ARG A 1 100 ? -4.756 0.198 27.040 1.00 90.25 100 ARG A O 1
ATOM 776 N N . HIS A 1 101 ? -6.947 0.582 27.400 1.00 88.56 101 HIS A N 1
ATOM 777 C CA . HIS A 1 101 ? -7.325 0.524 25.989 1.00 88.56 101 HIS A CA 1
ATOM 778 C C . HIS A 1 101 ? -6.634 1.624 25.179 1.00 88.56 101 HIS A C 1
ATOM 780 O O . HIS A 1 101 ? -6.038 1.351 24.143 1.00 88.56 101 HIS A O 1
ATOM 786 N N . GLN A 1 102 ? -6.640 2.863 25.675 1.00 92.69 102 GLN A N 1
ATOM 787 C CA . GLN A 1 102 ? -5.983 3.971 24.988 1.00 92.69 102 GLN A CA 1
ATOM 788 C C . GLN A 1 102 ? -4.473 3.744 24.857 1.00 92.69 102 GLN A C 1
ATOM 790 O O . GLN A 1 102 ? -3.893 4.057 23.820 1.00 92.69 102 GLN A O 1
ATOM 795 N N . HIS A 1 103 ? -3.830 3.180 25.880 1.00 95.19 103 HIS A N 1
ATOM 796 C CA . HIS A 1 103 ? -2.419 2.817 25.820 1.00 95.19 103 HIS A CA 1
ATOM 797 C C . HIS A 1 103 ? -2.142 1.759 24.745 1.00 95.19 103 HIS A C 1
ATOM 799 O O . HIS A 1 103 ? -1.223 1.933 23.946 1.00 95.19 103 HIS A O 1
ATOM 805 N N . GLU A 1 104 ? -2.960 0.707 24.678 1.00 94.81 104 GLU A N 1
ATOM 806 C CA . GLU A 1 104 ? -2.865 -0.321 23.638 1.00 94.81 104 GLU A CA 1
ATOM 807 C C . GLU A 1 104 ? -3.061 0.271 22.236 1.00 94.81 104 GLU A C 1
ATOM 809 O O . GLU A 1 104 ? -2.263 0.012 21.337 1.00 94.81 104 GLU A O 1
ATOM 814 N N . GLN A 1 105 ? -4.047 1.153 22.064 1.00 93.38 105 GLN A N 1
ATOM 815 C CA . GLN A 1 105 ? -4.284 1.829 20.789 1.00 93.38 105 GLN A CA 1
ATOM 816 C C . GLN A 1 105 ? -3.132 2.752 20.390 1.00 93.38 105 GLN A C 1
ATOM 818 O O . GLN A 1 105 ? -2.770 2.811 19.218 1.00 93.38 105 GLN A O 1
ATOM 823 N N . ILE A 1 106 ? -2.509 3.445 21.347 1.00 96.88 106 ILE A N 1
ATOM 824 C CA . ILE A 1 106 ? -1.304 4.240 21.082 1.00 96.88 106 ILE A CA 1
ATOM 825 C C . ILE A 1 106 ? -0.162 3.335 20.609 1.00 96.88 106 ILE A C 1
ATOM 827 O O . ILE A 1 106 ? 0.525 3.692 19.653 1.00 96.88 106 ILE A O 1
ATOM 831 N N . ILE A 1 107 ? 0.035 2.169 21.235 1.00 97.19 107 ILE A N 1
ATOM 832 C CA . ILE A 1 107 ? 1.051 1.199 20.803 1.00 97.19 107 ILE A CA 1
ATOM 833 C C . ILE A 1 107 ? 0.775 0.742 19.368 1.00 97.19 107 ILE A C 1
ATOM 835 O O . ILE A 1 107 ? 1.680 0.796 18.536 1.00 97.19 107 ILE A O 1
ATOM 839 N N . ILE A 1 108 ? -0.462 0.347 19.056 1.00 96.50 108 ILE A N 1
ATOM 840 C CA . ILE A 1 108 ? -0.846 -0.111 17.713 1.00 96.50 108 ILE A CA 1
ATOM 841 C C . ILE A 1 108 ? -0.625 1.000 16.682 1.00 96.50 108 ILE A C 1
ATOM 843 O O . ILE A 1 108 ? 0.042 0.767 15.676 1.00 96.50 108 ILE A O 1
ATOM 847 N N . ASN A 1 109 ? -1.098 2.216 16.957 1.00 96.25 109 ASN A N 1
ATOM 848 C CA . ASN A 1 109 ? -0.919 3.357 16.058 1.00 96.25 109 ASN A CA 1
ATOM 849 C C . ASN A 1 109 ? 0.557 3.715 15.859 1.00 96.25 109 ASN A C 1
ATOM 851 O O . ASN A 1 109 ? 0.958 4.059 14.754 1.00 96.25 109 ASN A O 1
ATOM 855 N N . THR A 1 110 ? 1.378 3.609 16.905 1.00 97.56 110 THR A N 1
ATOM 856 C CA . THR A 1 110 ? 2.822 3.861 16.802 1.00 97.56 110 THR A CA 1
ATOM 857 C C . THR A 1 110 ? 3.495 2.809 15.921 1.00 97.56 110 THR A C 1
ATOM 859 O O . THR A 1 110 ? 4.351 3.141 15.105 1.00 97.56 110 THR A O 1
ATOM 862 N N . ILE A 1 111 ? 3.094 1.538 16.045 1.00 96.75 111 ILE A N 1
ATOM 863 C CA . ILE A 1 111 ? 3.610 0.459 15.193 1.00 96.75 111 ILE A CA 1
ATOM 864 C C . ILE A 1 111 ? 3.207 0.697 13.738 1.00 96.75 111 ILE A C 1
ATOM 866 O O . ILE A 1 111 ? 4.056 0.603 12.853 1.00 96.75 111 ILE A O 1
ATOM 870 N N . ASP A 1 112 ? 1.941 1.014 13.483 1.00 95.75 112 ASP A N 1
ATOM 871 C CA . ASP A 1 112 ? 1.456 1.220 12.120 1.00 95.75 112 ASP A CA 1
ATOM 872 C C . ASP A 1 112 ? 2.093 2.452 11.465 1.00 95.75 112 ASP A C 1
ATOM 874 O O . ASP A 1 112 ? 2.549 2.376 10.325 1.00 95.75 112 ASP A O 1
ATOM 878 N N . GLU A 1 113 ? 2.254 3.546 12.213 1.00 95.12 113 GLU A N 1
ATOM 879 C CA . GLU A 1 113 ? 2.937 4.738 11.711 1.00 95.12 113 GLU A CA 1
ATOM 880 C C . GLU A 1 113 ? 4.421 4.467 11.442 1.00 95.12 113 GLU A C 1
ATOM 882 O O . GLU A 1 113 ? 4.913 4.819 10.374 1.00 95.12 113 GLU A O 1
ATOM 887 N N . SER A 1 114 ? 5.121 3.755 12.334 1.00 97.25 114 SER A N 1
ATOM 888 C CA . SER A 1 114 ? 6.528 3.389 12.101 1.00 97.25 114 SER A CA 1
ATOM 889 C C . SER A 1 114 ? 6.703 2.469 10.887 1.00 97.25 114 SER A C 1
ATOM 891 O O . SER A 1 114 ? 7.668 2.600 10.132 1.00 97.25 114 SER A O 1
ATOM 893 N N . ARG A 1 115 ? 5.749 1.560 10.638 1.00 95.69 115 ARG A N 1
ATOM 894 C CA . ARG A 1 115 ? 5.717 0.746 9.417 1.00 95.69 115 ARG A CA 1
ATOM 895 C C . ARG A 1 115 ? 5.515 1.630 8.192 1.00 95.69 115 ARG A C 1
ATOM 897 O O . ARG A 1 115 ? 6.229 1.456 7.207 1.00 95.69 115 ARG A O 1
ATOM 904 N N . ARG A 1 116 ? 4.540 2.539 8.241 1.00 93.81 116 ARG A N 1
ATOM 905 C CA . ARG A 1 116 ? 4.218 3.454 7.142 1.00 93.81 116 ARG A CA 1
ATOM 906 C C . ARG A 1 116 ? 5.423 4.325 6.790 1.00 93.81 116 ARG A C 1
ATOM 908 O O . ARG A 1 116 ? 5.763 4.427 5.617 1.00 93.81 116 ARG A O 1
ATOM 915 N N . GLU A 1 117 ? 6.088 4.879 7.799 1.00 94.56 117 GLU A N 1
ATOM 916 C CA . GLU A 1 117 ? 7.328 5.648 7.665 1.00 94.56 117 GLU A CA 1
ATOM 917 C C . GLU A 1 117 ? 8.444 4.797 7.043 1.00 94.56 117 GLU A C 1
ATOM 919 O O . GLU A 1 117 ? 9.017 5.191 6.034 1.00 94.56 117 GLU A O 1
ATOM 924 N N . THR A 1 118 ? 8.668 3.575 7.542 1.00 95.56 118 THR A N 1
ATOM 925 C CA . THR A 1 118 ? 9.708 2.674 7.008 1.00 95.56 118 THR A CA 1
ATOM 926 C C . THR A 1 118 ? 9.487 2.329 5.531 1.00 95.56 118 THR A C 1
ATOM 928 O O . THR A 1 118 ? 10.448 2.258 4.766 1.00 95.56 118 THR A O 1
ATOM 931 N N . VAL A 1 119 ? 8.237 2.095 5.112 1.00 91.38 119 VAL A N 1
ATOM 932 C CA . VAL A 1 119 ? 7.911 1.823 3.700 1.00 91.38 119 VAL A CA 1
ATOM 933 C C . VAL A 1 119 ? 8.186 3.054 2.842 1.00 91.38 119 VAL A C 1
ATOM 935 O O . VAL A 1 119 ? 8.841 2.938 1.813 1.00 91.38 119 VAL A O 1
ATOM 938 N N . MET A 1 120 ? 7.760 4.236 3.289 1.00 89.88 120 MET A N 1
ATOM 939 C CA . MET A 1 120 ? 8.025 5.479 2.562 1.00 89.88 120 MET A CA 1
ATOM 940 C C . MET A 1 120 ? 9.524 5.776 2.432 1.00 89.88 120 MET A C 1
ATOM 942 O O . MET A 1 120 ? 9.983 6.171 1.360 1.00 89.88 120 MET A O 1
ATOM 946 N N . ASP A 1 121 ? 10.292 5.557 3.498 1.00 93.00 121 ASP A N 1
ATOM 947 C CA . ASP A 1 121 ? 11.744 5.729 3.491 1.00 93.00 121 ASP A CA 1
ATOM 948 C C . ASP A 1 121 ? 12.426 4.731 2.551 1.00 93.00 121 ASP A C 1
ATOM 950 O O . ASP A 1 121 ? 13.335 5.100 1.799 1.00 93.00 121 ASP A O 1
ATOM 954 N N . PHE A 1 122 ? 11.972 3.473 2.553 1.00 92.75 122 PHE A N 1
ATOM 955 C CA . PHE A 1 122 ? 12.448 2.461 1.617 1.00 92.75 122 PHE A CA 1
ATOM 956 C C . PHE A 1 122 ? 12.169 2.869 0.171 1.00 92.75 122 PHE A C 1
ATOM 958 O O . PHE A 1 122 ? 13.087 2.822 -0.648 1.00 92.75 122 PHE A O 1
ATOM 965 N N . ASP A 1 123 ? 10.948 3.310 -0.131 1.00 89.31 123 ASP A N 1
ATOM 966 C CA . ASP A 1 123 ? 10.547 3.695 -1.482 1.00 89.31 123 ASP A CA 1
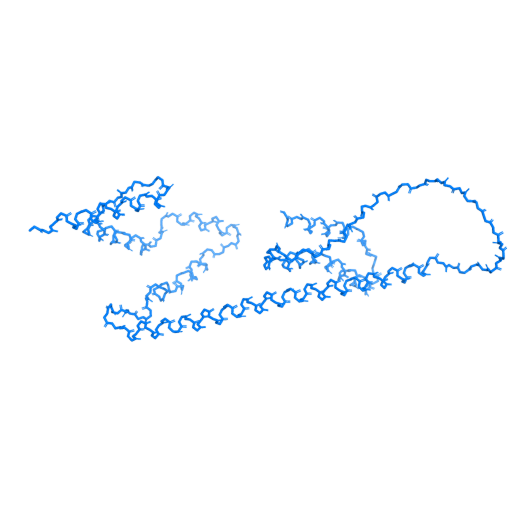ATOM 967 C C . ASP A 1 123 ? 11.380 4.882 -1.984 1.00 89.31 123 ASP A C 1
ATOM 969 O O . ASP A 1 123 ? 11.982 4.814 -3.057 1.0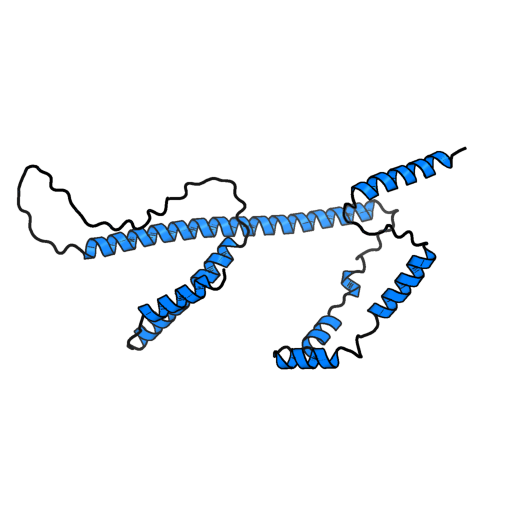0 89.31 123 ASP A O 1
ATOM 973 N N . SER A 1 124 ? 11.525 5.929 -1.167 1.00 88.81 124 SER A N 1
ATOM 974 C CA . SER A 1 124 ? 12.347 7.108 -1.476 1.00 88.81 124 SER A CA 1
ATOM 975 C C . SER A 1 124 ? 13.824 6.755 -1.709 1.00 88.81 124 SER A C 1
ATOM 977 O O . SER A 1 124 ? 14.458 7.199 -2.680 1.00 88.81 124 SER A O 1
ATOM 979 N N . ASN A 1 125 ? 14.394 5.904 -0.851 1.00 90.69 125 ASN A N 1
ATOM 980 C CA . ASN A 1 125 ? 15.776 5.456 -0.992 1.00 90.69 125 ASN A CA 1
ATOM 981 C C . ASN A 1 125 ? 15.969 4.549 -2.220 1.00 90.69 125 ASN A C 1
ATOM 983 O O . ASN A 1 125 ? 16.988 4.646 -2.917 1.00 90.69 125 ASN A O 1
ATOM 987 N N . PHE A 1 126 ? 14.995 3.685 -2.507 1.00 88.81 126 PHE A N 1
ATOM 988 C CA . PHE A 1 126 ? 15.007 2.806 -3.669 1.00 88.81 126 PHE A CA 1
ATOM 989 C C . PHE A 1 126 ? 14.915 3.612 -4.967 1.00 88.81 126 PHE A C 1
ATOM 991 O O . PHE A 1 126 ? 15.718 3.388 -5.871 1.00 88.81 126 PHE A O 1
ATOM 998 N N . GLU A 1 127 ? 14.031 4.609 -5.044 1.00 85.69 127 GLU A N 1
ATOM 999 C CA . GLU A 1 127 ? 13.943 5.526 -6.186 1.00 85.69 127 GLU A CA 1
ATOM 1000 C C . GLU A 1 127 ? 15.247 6.291 -6.413 1.00 85.69 127 GLU A C 1
ATOM 1002 O O . GLU A 1 127 ? 15.731 6.396 -7.544 1.00 85.69 127 GLU A O 1
ATOM 1007 N N . THR A 1 128 ? 15.854 6.804 -5.342 1.00 89.00 128 THR A N 1
ATOM 1008 C CA . THR A 1 128 ? 17.128 7.529 -5.426 1.00 89.00 128 THR A CA 1
ATOM 1009 C C . THR A 1 128 ? 18.244 6.623 -5.949 1.00 89.00 128 THR A C 1
ATOM 1011 O O . THR A 1 128 ? 18.984 7.006 -6.860 1.00 89.00 128 THR A O 1
ATOM 1014 N N . SER A 1 129 ? 18.333 5.401 -5.420 1.00 89.94 129 SER A N 1
ATOM 1015 C CA . SER A 1 129 ? 19.321 4.402 -5.842 1.00 89.94 129 SER A CA 1
ATOM 1016 C C . SER A 1 129 ? 19.110 3.973 -7.296 1.00 89.94 129 SER A C 1
ATOM 1018 O O . SER A 1 129 ? 20.058 3.957 -8.081 1.00 89.94 129 SER A O 1
ATOM 1020 N N . LEU A 1 130 ? 17.861 3.709 -7.691 1.00 88.44 130 LEU A N 1
ATOM 1021 C CA . LEU A 1 130 ? 17.497 3.333 -9.056 1.00 88.44 130 LEU A CA 1
ATOM 1022 C C . LEU A 1 130 ? 17.863 4.432 -10.061 1.00 88.44 130 LEU A C 1
ATOM 1024 O O . LEU A 1 130 ? 18.439 4.147 -11.111 1.00 88.44 130 LEU A O 1
ATOM 1028 N N . ASN A 1 131 ? 17.569 5.693 -9.736 1.00 86.38 131 ASN A N 1
ATOM 1029 C CA . ASN A 1 131 ? 17.918 6.834 -10.581 1.00 86.38 131 ASN A CA 1
ATOM 1030 C C . ASN A 1 131 ? 19.435 7.012 -10.709 1.00 86.38 131 ASN A C 1
ATOM 1032 O O . ASN A 1 131 ? 19.939 7.284 -11.802 1.00 86.38 131 ASN A O 1
ATOM 1036 N N . TYR A 1 132 ? 20.175 6.826 -9.614 1.00 91.81 132 TYR A N 1
ATOM 1037 C CA . TYR A 1 132 ? 21.635 6.860 -9.636 1.00 91.81 132 TYR A CA 1
ATOM 1038 C C . TYR A 1 132 ? 22.214 5.775 -10.558 1.00 91.81 132 TYR A C 1
ATOM 1040 O O . TYR A 1 132 ? 23.051 6.067 -11.421 1.00 91.81 132 TYR A O 1
ATOM 1048 N N . ASP A 1 133 ? 21.729 4.539 -10.433 1.00 91.38 133 ASP A N 1
ATOM 1049 C CA . ASP A 1 133 ? 22.161 3.414 -11.266 1.00 91.38 133 ASP A CA 1
ATOM 1050 C C . ASP A 1 133 ? 21.776 3.587 -12.737 1.00 91.38 133 ASP A C 1
ATOM 1052 O O . ASP A 1 133 ? 22.560 3.243 -13.635 1.00 91.38 133 ASP A O 1
ATOM 1056 N N . TRP A 1 134 ? 20.601 4.162 -12.999 1.00 87.81 134 TRP A N 1
ATOM 1057 C CA . TRP A 1 134 ? 20.156 4.514 -14.341 1.00 87.81 134 TRP A CA 1
ATOM 1058 C C . TRP A 1 134 ? 21.094 5.530 -14.990 1.00 87.81 134 TRP A C 1
ATOM 1060 O O . TRP A 1 134 ? 21.619 5.270 -16.074 1.00 87.81 134 TRP A O 1
ATOM 1070 N N . GLU A 1 135 ? 21.378 6.651 -14.326 1.00 90.19 135 GLU A N 1
ATOM 1071 C CA . GLU A 1 135 ? 22.270 7.680 -14.867 1.00 90.19 135 GLU A CA 1
ATOM 1072 C C . GLU A 1 135 ? 23.699 7.154 -15.056 1.00 90.19 135 GLU A C 1
ATOM 1074 O O . GLU A 1 135 ? 24.349 7.452 -16.062 1.00 90.19 135 GLU A O 1
ATOM 1079 N N . ARG A 1 136 ? 24.186 6.300 -14.147 1.00 93.81 136 ARG A N 1
ATOM 1080 C CA . ARG A 1 136 ? 25.480 5.622 -14.300 1.00 93.81 136 ARG A CA 1
ATOM 1081 C C . ARG A 1 136 ? 25.503 4.708 -15.525 1.00 93.81 136 ARG A C 1
ATOM 1083 O O . ARG A 1 136 ? 26.470 4.718 -16.287 1.00 93.81 136 ARG A O 1
ATOM 1090 N N . THR A 1 137 ? 24.459 3.909 -15.716 1.00 89.19 137 THR A N 1
ATOM 1091 C CA . THR A 1 137 ? 24.375 2.964 -16.835 1.00 89.19 137 THR A CA 1
ATOM 1092 C C . THR A 1 137 ? 24.202 3.682 -18.160 1.00 89.19 137 THR A C 1
ATOM 1094 O O . THR A 1 137 ? 24.886 3.351 -19.123 1.00 89.19 137 THR A O 1
ATOM 1097 N N . LYS A 1 138 ? 23.374 4.722 -18.191 1.00 89.25 138 LYS A N 1
ATOM 1098 C CA . LYS A 1 138 ? 23.218 5.618 -19.331 1.00 89.25 138 LYS A CA 1
ATOM 1099 C C . LYS A 1 138 ? 24.558 6.225 -19.740 1.00 89.25 138 LYS A C 1
ATOM 1101 O O . LYS A 1 138 ? 24.926 6.107 -20.903 1.00 89.25 138 LYS A O 1
ATOM 1106 N N . LYS A 1 139 ? 25.325 6.794 -18.799 1.00 92.12 139 LYS A N 1
ATOM 1107 C CA . LYS A 1 139 ? 26.672 7.331 -19.076 1.00 92.12 139 LYS A CA 1
ATOM 1108 C C . LYS A 1 139 ? 27.600 6.278 -19.677 1.00 92.12 139 LYS A C 1
ATOM 1110 O O . LYS A 1 139 ? 28.199 6.546 -20.710 1.00 92.12 139 LYS A O 1
ATOM 1115 N N . ARG A 1 140 ? 27.647 5.075 -19.091 1.00 93.00 140 ARG A N 1
ATOM 1116 C CA . ARG A 1 140 ? 28.441 3.956 -19.624 1.00 93.00 140 ARG A CA 1
ATOM 1117 C C . ARG A 1 140 ? 28.038 3.608 -21.055 1.00 93.00 140 ARG A C 1
ATOM 1119 O O . ARG A 1 140 ? 28.896 3.482 -21.911 1.00 93.00 140 ARG A O 1
ATOM 1126 N N . ILE A 1 141 ? 26.739 3.481 -21.329 1.00 91.12 141 ILE A N 1
ATOM 1127 C CA . ILE A 1 141 ? 26.249 3.178 -22.680 1.00 91.12 141 ILE A CA 1
ATOM 1128 C C . ILE A 1 141 ? 26.669 4.278 -23.660 1.00 91.12 141 ILE A C 1
ATOM 1130 O O . ILE A 1 141 ? 27.129 3.957 -24.747 1.00 91.12 141 ILE A O 1
ATOM 1134 N N . PHE A 1 142 ? 26.549 5.557 -23.292 1.00 90.06 142 PHE A N 1
ATOM 1135 C CA . PHE A 1 142 ? 26.982 6.662 -24.153 1.00 90.06 142 PHE A CA 1
ATOM 1136 C C . PHE A 1 142 ? 28.494 6.689 -24.389 1.00 90.06 142 PHE A C 1
ATOM 1138 O O . PHE A 1 142 ? 28.916 7.057 -25.480 1.00 90.06 142 PHE A O 1
ATOM 1145 N N . GLU A 1 143 ? 29.299 6.298 -23.405 1.00 90.50 143 GLU A N 1
ATOM 1146 C CA . GLU A 1 143 ? 30.752 6.183 -23.538 1.00 90.50 143 GLU A CA 1
ATOM 1147 C C . GLU A 1 143 ? 31.125 5.045 -24.501 1.00 90.50 143 GLU A C 1
ATOM 1149 O O . GLU A 1 143 ? 31.812 5.281 -25.491 1.00 90.50 143 GLU A O 1
ATOM 1154 N N . GLU A 1 144 ? 30.566 3.848 -24.312 1.00 88.19 144 GLU A N 1
ATOM 1155 C CA . GLU A 1 144 ? 30.785 2.690 -25.196 1.00 88.19 144 GLU A CA 1
ATOM 1156 C C . GLU A 1 144 ? 30.301 2.953 -26.634 1.00 88.19 144 GLU A C 1
ATOM 1158 O O . GLU A 1 144 ? 30.989 2.656 -27.613 1.00 88.19 144 GLU A O 1
ATOM 1163 N N . LEU A 1 145 ? 29.120 3.560 -26.787 1.00 79.81 145 LEU A N 1
ATOM 1164 C CA . LEU A 1 145 ? 28.557 3.877 -28.101 1.00 79.81 145 LEU A CA 1
ATOM 1165 C C . LEU A 1 145 ? 29.276 5.064 -28.763 1.00 79.81 145 LEU A C 1
ATOM 1167 O O . LEU A 1 145 ? 29.438 5.081 -29.981 1.00 79.81 145 LEU A O 1
ATOM 1171 N N . GLY A 1 146 ? 29.746 6.029 -27.968 1.00 66.19 146 GLY A N 1
ATOM 1172 C CA . GLY A 1 146 ? 30.557 7.157 -28.425 1.00 66.19 146 GLY A CA 1
ATOM 1173 C C . GLY A 1 146 ? 31.957 6.733 -28.873 1.00 66.19 146 GLY A C 1
ATOM 1174 O O . GLY A 1 146 ? 32.464 7.251 -29.868 1.00 66.19 146 GLY A O 1
ATOM 1175 N N . HIS A 1 147 ? 32.558 5.741 -28.212 1.00 58.16 147 HIS A N 1
ATOM 1176 C CA . HIS A 1 147 ? 33.816 5.127 -28.642 1.00 58.16 147 HIS A CA 1
ATOM 1177 C C . HIS A 1 147 ? 33.651 4.242 -29.883 1.00 58.16 147 HIS A C 1
ATOM 1179 O O . HIS A 1 147 ? 34.561 4.172 -30.708 1.00 58.16 147 HIS A O 1
ATOM 1185 N N . SER A 1 148 ? 32.477 3.637 -30.090 1.00 50.72 148 SER A N 1
ATOM 1186 C CA . SER A 1 148 ? 32.183 2.846 -31.293 1.00 50.72 148 SER A CA 1
ATOM 1187 C C . SER A 1 148 ? 32.070 3.675 -32.587 1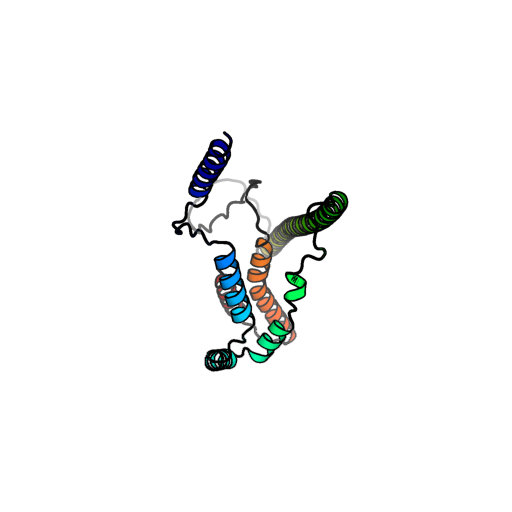.00 50.72 148 SER A C 1
ATOM 1189 O O . SER A 1 148 ? 32.009 3.077 -33.663 1.00 50.72 148 SER A O 1
ATOM 1191 N N . GLN A 1 149 ? 32.038 5.015 -32.530 1.00 49.09 149 GLN A N 1
ATOM 1192 C CA . GLN A 1 149 ? 31.872 5.868 -33.718 1.00 49.09 149 GLN A CA 1
ATOM 1193 C C . GLN A 1 149 ? 33.167 6.514 -34.247 1.00 49.09 149 GLN A C 1
ATOM 1195 O O . GLN A 1 149 ? 33.118 7.288 -35.203 1.00 49.09 149 GLN A O 1
ATOM 1200 N N . LEU A 1 150 ? 34.337 6.162 -33.709 1.00 45.34 150 LEU A N 1
ATOM 1201 C CA . LEU A 1 150 ? 35.626 6.603 -34.252 1.00 45.34 150 LEU A CA 1
ATOM 1202 C C . LEU A 1 150 ? 36.512 5.400 -34.603 1.00 45.34 150 LEU A C 1
ATOM 1204 O O . LEU A 1 150 ? 37.243 4.910 -33.742 1.00 45.34 150 LEU A O 1
ATOM 1208 N N . PRO A 1 151 ? 36.529 4.932 -35.867 1.00 42.75 151 PRO A N 1
ATOM 1209 C CA . PRO A 1 151 ? 37.712 4.264 -36.366 1.00 42.75 151 PRO A CA 1
ATOM 1210 C C . PRO A 1 151 ? 38.807 5.323 -36.541 1.00 42.75 151 PRO A C 1
ATOM 1212 O O . PRO A 1 151 ? 38.602 6.384 -37.132 1.00 42.75 151 PRO A O 1
ATOM 1215 N N . ALA A 1 152 ? 39.971 5.023 -35.980 1.00 53.72 152 ALA A N 1
ATOM 1216 C CA . ALA A 1 152 ? 41.185 5.806 -36.098 1.00 53.72 152 ALA A CA 1
ATOM 1217 C C . ALA A 1 152 ? 41.523 6.144 -37.562 1.00 53.72 152 ALA A C 1
ATOM 1219 O O . ALA A 1 152 ? 41.649 5.253 -38.401 1.00 53.72 152 ALA A O 1
ATOM 1220 N N . ALA A 1 153 ? 41.770 7.424 -37.833 1.00 37.19 153 ALA A N 1
ATOM 1221 C CA . ALA A 1 153 ? 42.546 7.873 -38.978 1.00 37.19 153 ALA A CA 1
ATOM 1222 C C . ALA A 1 153 ? 43.517 8.964 -38.505 1.00 37.19 153 ALA A C 1
ATOM 1224 O O . ALA A 1 153 ? 43.093 10.087 -38.272 1.00 37.19 153 ALA A O 1
ATOM 1225 N N . GLY A 1 154 ? 44.778 8.557 -38.311 1.00 37.84 154 GLY A N 1
ATOM 1226 C CA . GLY A 1 154 ? 46.022 9.295 -38.592 1.00 37.84 154 GLY A CA 1
ATOM 1227 C C . GLY A 1 154 ? 46.253 10.709 -38.020 1.00 37.84 154 GLY A C 1
ATOM 1228 O O . GLY A 1 154 ? 45.396 11.574 -38.147 1.00 37.84 154 GLY A O 1
ATOM 1229 N N . PRO A 1 155 ? 47.447 10.991 -37.462 1.00 61.88 155 PRO A N 1
ATOM 1230 C CA . PRO A 1 155 ? 47.813 12.318 -36.988 1.00 61.88 155 PRO A CA 1
ATOM 1231 C C . PRO A 1 155 ? 48.332 13.160 -38.156 1.00 61.88 155 PRO A C 1
ATOM 1233 O O . PRO A 1 155 ? 49.316 12.770 -38.767 1.00 61.88 155 PRO A O 1
ATOM 1236 N N . ASP A 1 156 ? 47.739 14.321 -38.425 1.00 38.56 156 ASP A N 1
ATOM 1237 C CA . ASP A 1 156 ? 48.389 15.339 -39.249 1.00 38.56 156 ASP A CA 1
ATOM 1238 C C . ASP A 1 156 ? 48.063 16.747 -38.744 1.00 38.56 156 ASP A C 1
ATOM 1240 O O . ASP A 1 156 ? 46.927 17.097 -38.421 1.00 38.56 156 ASP A O 1
ATOM 1244 N N . ASN A 1 157 ? 49.138 17.520 -38.633 1.00 49.75 157 ASN A N 1
ATOM 1245 C CA . ASN A 1 157 ? 49.203 18.926 -38.275 1.00 49.75 157 ASN A CA 1
ATOM 1246 C C . ASN A 1 157 ? 48.242 19.769 -39.129 1.00 49.75 157 ASN A C 1
ATOM 1248 O O . ASN A 1 157 ? 48.310 19.669 -40.347 1.00 49.75 157 ASN A O 1
ATOM 1252 N N . ASP A 1 158 ? 47.485 20.693 -38.530 1.00 35.34 158 ASP A N 1
ATOM 1253 C CA . ASP A 1 158 ? 47.648 22.111 -38.875 1.00 35.34 158 ASP A CA 1
ATOM 1254 C C . ASP A 1 158 ? 46.963 23.041 -37.864 1.00 35.34 158 ASP A C 1
ATOM 1256 O O . ASP A 1 158 ? 45.908 22.773 -37.289 1.00 35.34 158 ASP A O 1
ATOM 1260 N N . LEU A 1 159 ? 47.637 24.156 -37.660 1.00 50.31 159 LEU A N 1
ATOM 1261 C CA . LEU A 1 159 ? 47.348 25.268 -36.790 1.00 50.31 159 LEU A CA 1
ATOM 1262 C C . LEU A 1 159 ? 46.540 26.309 -37.578 1.00 50.31 159 LEU A C 1
ATOM 1264 O O . LEU A 1 159 ? 47.047 26.879 -38.534 1.00 50.31 159 LEU A O 1
ATOM 1268 N N . GLY A 1 160 ? 45.347 26.675 -37.100 1.00 39.28 160 GLY A N 1
ATOM 1269 C CA . GLY A 1 160 ? 44.799 28.010 -37.365 1.00 39.28 160 GLY A CA 1
ATOM 1270 C C . GLY A 1 160 ? 43.421 28.099 -38.025 1.00 39.28 160 GLY A C 1
ATOM 1271 O O . GLY A 1 160 ? 43.252 27.877 -39.210 1.00 39.28 160 GLY A O 1
ATOM 1272 N N . GLN A 1 161 ? 42.491 28.618 -37.221 1.00 45.38 161 GLN A N 1
ATOM 1273 C CA . GLN A 1 161 ? 41.455 29.604 -37.561 1.00 45.38 161 GLN A CA 1
ATOM 1274 C C . GLN A 1 161 ? 40.341 29.301 -38.592 1.00 45.38 161 GLN A C 1
ATOM 1276 O O . GLN A 1 161 ? 40.540 28.871 -39.717 1.00 45.38 161 GLN A O 1
ATOM 1281 N N . SER A 1 162 ? 39.169 29.815 -38.199 1.00 42.44 162 SER A N 1
ATOM 1282 C CA . SER A 1 162 ? 38.056 30.314 -39.022 1.00 42.44 162 SER A CA 1
ATOM 1283 C C . SER A 1 162 ? 36.907 29.369 -39.386 1.00 42.44 162 SER A C 1
ATOM 1285 O O . SER A 1 162 ? 36.863 28.711 -40.418 1.00 42.44 162 SER A O 1
ATOM 1287 N N . THR A 1 163 ? 35.895 29.437 -38.514 1.00 50.31 163 THR A N 1
ATOM 1288 C CA . THR A 1 163 ? 34.529 29.885 -38.843 1.00 50.31 163 THR A CA 1
ATOM 1289 C C . THR A 1 163 ? 33.941 29.432 -40.182 1.00 50.31 163 THR A C 1
ATOM 1291 O O . THR A 1 163 ? 34.138 30.101 -41.187 1.00 50.31 163 THR A O 1
ATOM 1294 N N . ARG A 1 164 ? 33.031 28.443 -40.157 1.00 45.34 164 ARG A N 1
ATOM 1295 C CA . ARG A 1 164 ? 31.768 28.484 -40.928 1.00 45.34 164 ARG A CA 1
ATOM 1296 C C . ARG A 1 164 ? 30.649 27.780 -40.166 1.00 45.34 164 ARG A C 1
ATOM 1298 O O . ARG A 1 164 ? 30.641 26.569 -39.988 1.00 45.34 164 ARG A O 1
ATOM 1305 N N . THR A 1 165 ? 29.694 28.582 -39.722 1.00 52.91 165 THR A N 1
ATOM 1306 C CA . THR A 1 165 ? 28.345 28.174 -39.343 1.00 52.91 165 THR A CA 1
ATOM 1307 C C . THR A 1 165 ? 27.586 27.677 -40.581 1.00 52.91 165 THR A C 1
ATOM 1309 O O . THR A 1 165 ? 27.672 28.311 -41.630 1.00 52.91 165 THR A O 1
ATOM 1312 N N . LEU A 1 166 ? 26.814 26.584 -40.466 1.00 45.12 166 LEU A N 1
ATOM 1313 C CA . LEU A 1 166 ? 25.350 26.553 -40.677 1.00 45.12 166 LEU A CA 1
ATOM 1314 C C . LEU A 1 166 ? 24.780 25.131 -40.879 1.00 45.12 166 LEU A C 1
ATOM 1316 O O . LEU A 1 166 ? 25.145 24.421 -41.806 1.00 45.12 166 LEU A O 1
ATOM 1320 N N . ARG A 1 167 ? 23.717 24.888 -40.094 1.00 43.72 167 ARG A N 1
ATOM 1321 C CA . ARG A 1 167 ? 22.489 24.112 -40.371 1.00 43.72 167 ARG A CA 1
ATOM 1322 C C . ARG A 1 167 ? 22.471 22.597 -40.135 1.00 43.72 167 ARG A C 1
ATOM 1324 O O . ARG A 1 167 ? 22.928 21.799 -40.936 1.00 43.72 167 ARG A O 1
ATOM 1331 N N . GLY A 1 168 ? 21.695 22.254 -39.108 1.00 36.06 168 GLY A N 1
ATOM 1332 C CA . GLY A 1 168 ? 21.035 20.966 -38.921 1.00 36.06 168 GLY A CA 1
ATOM 1333 C C . GLY A 1 168 ? 20.176 21.010 -37.662 1.00 36.06 168 GLY A C 1
ATOM 1334 O O . GLY A 1 168 ? 20.567 20.486 -36.630 1.00 36.06 168 GLY A O 1
ATOM 1335 N N . ALA A 1 169 ? 19.054 21.733 -37.712 1.00 49.22 169 ALA A N 1
ATOM 1336 C CA . ALA A 1 169 ? 18.113 21.832 -36.605 1.00 49.22 169 ALA A CA 1
ATOM 1337 C C . ALA A 1 169 ? 17.583 20.442 -36.222 1.00 49.22 169 ALA A C 1
ATOM 1339 O O . ALA A 1 169 ? 16.948 19.756 -37.018 1.00 49.22 169 ALA A O 1
ATOM 1340 N N . SER A 1 170 ? 17.819 20.049 -34.979 1.00 41.84 170 SER A N 1
ATOM 1341 C CA . SER A 1 170 ? 17.010 19.081 -34.249 1.00 41.84 170 SER A CA 1
ATOM 1342 C C . SER A 1 170 ? 16.960 19.588 -32.820 1.00 41.84 170 SER A C 1
ATOM 1344 O O . SER A 1 170 ? 17.813 19.280 -31.993 1.00 41.84 170 SER A O 1
ATOM 1346 N N . SER A 1 171 ? 15.984 20.453 -32.556 1.00 48.69 171 SER A N 1
ATOM 1347 C CA . SER A 1 171 ? 15.536 20.771 -31.207 1.00 48.69 171 SER A CA 1
ATOM 1348 C C . SER A 1 171 ? 14.884 19.517 -30.621 1.00 48.69 171 SER A C 1
ATOM 1350 O O . SER A 1 171 ? 13.662 19.388 -30.602 1.00 48.69 171 SER A O 1
ATOM 1352 N N . LEU A 1 172 ? 15.702 18.555 -30.203 1.00 44.53 172 LEU A N 1
ATOM 1353 C CA . LEU A 1 172 ? 15.269 17.516 -29.285 1.00 44.53 172 LEU A CA 1
ATOM 1354 C C . LEU A 1 172 ? 15.323 18.145 -27.901 1.00 44.53 172 LEU A C 1
ATOM 1356 O O . LEU A 1 172 ? 16.382 18.575 -27.446 1.00 44.53 172 LEU A O 1
ATOM 1360 N N . GLY A 1 173 ? 14.136 18.300 -27.316 1.00 39.84 173 GLY A N 1
ATOM 1361 C CA . GLY A 1 173 ? 13.905 18.974 -26.050 1.00 39.84 173 GLY A CA 1
ATOM 1362 C C . GLY A 1 173 ? 14.929 18.556 -25.008 1.00 39.84 173 GLY A C 1
ATOM 1363 O O . GLY A 1 173 ? 14.992 17.401 -24.595 1.00 39.84 173 GLY A O 1
ATOM 1364 N N . LEU A 1 174 ? 15.721 19.539 -24.597 1.00 43.88 174 LEU A N 1
ATOM 1365 C CA . LEU A 1 174 ? 16.520 19.515 -23.393 1.00 43.88 174 LEU A CA 1
ATOM 1366 C C . LEU A 1 174 ? 15.546 19.286 -22.230 1.00 43.88 174 LEU A C 1
ATOM 1368 O O . LEU A 1 174 ? 14.885 20.222 -21.780 1.00 43.88 174 LEU A O 1
ATOM 1372 N N . SER A 1 175 ? 15.391 18.037 -21.790 1.00 42.44 175 SER A N 1
ATOM 1373 C CA . SER A 1 175 ? 14.721 17.736 -20.530 1.00 42.44 175 SER A CA 1
ATOM 1374 C C . SER A 1 175 ? 15.557 18.400 -19.448 1.00 42.44 175 SER A C 1
ATOM 1376 O O . SER A 1 175 ? 16.642 17.919 -19.113 1.00 42.44 175 SER A O 1
ATOM 1378 N N . GLN A 1 176 ? 15.091 19.563 -18.994 1.00 44.09 176 GLN A N 1
ATOM 1379 C CA . GLN A 1 176 ? 15.652 20.262 -17.855 1.00 44.09 176 GLN A CA 1
ATOM 1380 C C . GLN A 1 176 ? 15.832 19.242 -16.738 1.00 44.09 176 GLN A C 1
ATOM 1382 O O . GLN A 1 176 ? 14.890 18.569 -16.323 1.00 44.09 176 GLN A O 1
ATOM 1387 N N . SER A 1 177 ? 17.074 19.121 -16.291 1.00 43.62 177 SER A N 1
ATOM 1388 C CA . SER A 1 177 ? 17.416 18.618 -14.977 1.00 43.62 177 SER A CA 1
ATOM 1389 C C . SER A 1 177 ? 16.535 19.343 -13.964 1.00 43.62 177 SER A C 1
ATOM 1391 O O . SER A 1 177 ? 16.778 20.512 -13.662 1.00 43.62 177 SER A O 1
ATOM 1393 N N . SER A 1 178 ? 15.482 18.671 -13.498 1.00 38.28 178 SER A N 1
ATOM 1394 C CA . SER A 1 178 ? 14.641 19.161 -12.414 1.00 38.28 178 SER A CA 1
ATOM 1395 C C . SER A 1 178 ? 15.475 19.108 -11.143 1.00 38.28 178 SER A C 1
ATOM 1397 O O . SER A 1 178 ? 15.571 18.088 -10.466 1.00 38.28 178 SER A O 1
ATOM 1399 N N . SER A 1 179 ? 16.145 20.220 -10.877 1.00 41.09 179 SER A N 1
ATOM 1400 C CA . SER A 1 179 ? 16.771 20.534 -9.609 1.00 41.09 179 SER A CA 1
ATOM 1401 C C . SER A 1 179 ? 15.721 20.497 -8.499 1.00 41.09 179 SER A C 1
ATOM 1403 O O . SER A 1 179 ? 14.770 21.273 -8.502 1.00 41.09 179 SER A O 1
ATOM 1405 N N . TYR A 1 180 ? 15.935 19.561 -7.583 1.00 44.31 180 TYR A N 1
ATOM 1406 C CA . TYR A 1 180 ? 15.506 19.481 -6.190 1.00 44.31 180 TYR A CA 1
ATOM 1407 C C . TYR A 1 180 ? 14.807 20.742 -5.646 1.00 44.31 180 TYR A C 1
ATOM 1409 O O . TYR A 1 180 ? 15.446 21.707 -5.233 1.00 44.31 180 TYR A O 1
ATOM 1417 N N . LEU A 1 181 ? 13.478 20.684 -5.591 1.00 31.34 181 LEU A N 1
ATOM 1418 C CA . LEU A 1 181 ? 12.664 21.438 -4.643 1.00 31.34 181 LEU A CA 1
ATOM 1419 C C . LEU A 1 181 ? 12.135 20.414 -3.627 1.00 31.34 181 LEU A C 1
ATOM 1421 O O . LEU A 1 181 ? 11.339 19.555 -4.009 1.00 31.34 181 LEU A O 1
ATOM 1425 N N . PRO A 1 182 ? 12.582 20.444 -2.360 1.00 44.03 182 PRO A N 1
ATOM 1426 C CA . PRO A 1 182 ? 12.049 19.565 -1.335 1.00 44.03 182 PRO A CA 1
ATOM 1427 C C . PRO A 1 182 ? 10.713 20.152 -0.884 1.00 44.03 182 PRO A C 1
ATOM 1429 O O . PRO A 1 182 ? 10.673 21.156 -0.176 1.00 44.03 182 PRO A O 1
ATOM 1432 N N . GLY A 1 183 ? 9.611 19.572 -1.350 1.00 39.72 183 GLY A N 1
ATOM 1433 C CA . GLY A 1 183 ? 8.292 20.026 -0.920 1.00 39.72 183 GLY A CA 1
ATOM 1434 C C . GLY A 1 183 ? 7.166 19.761 -1.897 1.00 39.72 183 GLY A C 1
ATOM 1435 O O . GLY A 1 183 ? 6.366 20.654 -2.122 1.00 39.72 183 GLY A O 1
ATOM 1436 N N . PHE A 1 184 ? 7.070 18.563 -2.469 1.00 36.66 184 PHE A N 1
ATOM 1437 C CA . PHE A 1 184 ? 5.794 18.087 -2.992 1.00 36.66 184 PHE A CA 1
ATOM 1438 C C . PHE A 1 184 ? 5.653 16.605 -2.678 1.00 36.66 184 PHE A C 1
ATOM 1440 O O . PHE A 1 184 ? 6.504 15.795 -3.022 1.00 36.66 184 PHE A O 1
ATOM 1447 N N . ASN A 1 185 ? 4.577 16.324 -1.955 1.00 43.84 185 ASN A N 1
ATOM 1448 C CA . ASN A 1 185 ? 4.093 15.047 -1.465 1.00 43.84 185 ASN A CA 1
ATOM 1449 C C . ASN A 1 185 ? 4.261 13.929 -2.517 1.00 43.84 185 ASN A C 1
ATOM 1451 O O . ASN A 1 185 ? 3.395 13.753 -3.378 1.00 43.84 185 ASN A O 1
ATOM 1455 N N . GLN A 1 186 ? 5.376 13.193 -2.474 1.00 46.19 186 GLN A N 1
ATOM 1456 C CA . GLN A 1 186 ? 5.500 11.940 -3.212 1.00 46.19 186 GLN A CA 1
ATOM 1457 C C . GLN A 1 186 ? 4.591 10.945 -2.506 1.00 46.19 186 GLN A C 1
ATOM 1459 O O . GLN A 1 186 ? 4.862 10.449 -1.417 1.00 46.19 186 GLN A O 1
ATOM 1464 N N . SER A 1 187 ? 3.419 10.780 -3.105 1.00 47.59 187 SER A N 1
ATOM 1465 C CA . SER A 1 187 ? 2.466 9.758 -2.714 1.00 47.59 187 SER A CA 1
ATOM 1466 C C . SER A 1 187 ? 3.122 8.389 -2.962 1.00 47.59 187 SER A C 1
ATOM 1468 O O . SER A 1 187 ? 3.865 8.280 -3.939 1.00 47.59 187 SER A O 1
ATOM 1470 N N . PRO A 1 188 ? 2.811 7.338 -2.180 1.00 51.62 188 PRO A N 1
ATOM 1471 C CA . PRO A 1 188 ? 3.368 5.974 -2.322 1.00 51.62 188 PRO A CA 1
ATOM 1472 C C . PRO A 1 188 ? 3.089 5.296 -3.685 1.00 51.62 188 PRO A C 1
ATOM 1474 O O . PRO A 1 188 ? 3.379 4.130 -3.901 1.00 51.62 188 PRO A O 1
ATOM 1477 N N . SER A 1 189 ? 2.514 6.032 -4.630 1.00 57.72 189 SER A N 1
ATOM 1478 C CA . SER A 1 189 ? 2.178 5.630 -5.987 1.00 57.72 189 SER A CA 1
ATOM 1479 C C . SER A 1 189 ? 3.331 5.736 -6.992 1.00 57.72 189 SER A C 1
ATOM 1481 O O . SER A 1 189 ? 3.173 5.274 -8.117 1.00 57.72 189 SER A O 1
ATOM 1483 N N . SER A 1 190 ? 4.458 6.380 -6.677 1.00 64.81 190 SER A N 1
ATOM 1484 C CA . SER A 1 190 ? 5.524 6.619 -7.666 1.00 64.81 190 SER A CA 1
ATOM 1485 C C . SER A 1 190 ? 6.204 5.325 -8.129 1.00 64.81 190 SER A C 1
ATOM 1487 O O . SER A 1 190 ? 6.334 5.118 -9.340 1.00 64.81 190 SER A O 1
ATOM 1489 N N . LEU A 1 191 ? 6.518 4.400 -7.217 1.00 68.69 191 LEU A N 1
ATOM 1490 C CA . LEU A 1 191 ? 7.052 3.086 -7.587 1.00 68.69 191 LEU A CA 1
ATOM 1491 C C . LEU A 1 191 ? 6.043 2.213 -8.323 1.00 68.69 191 LEU A C 1
ATOM 1493 O O . LEU A 1 191 ? 6.400 1.615 -9.336 1.00 68.69 191 LEU A O 1
ATOM 1497 N N . ASP A 1 192 ? 4.786 2.179 -7.890 1.00 73.62 192 ASP A N 1
ATOM 1498 C CA . ASP A 1 192 ? 3.739 1.425 -8.588 1.00 73.62 192 ASP A CA 1
ATOM 1499 C C . ASP A 1 192 ? 3.556 1.912 -10.031 1.00 73.62 192 ASP A C 1
ATOM 1501 O O . ASP A 1 192 ? 3.426 1.109 -10.962 1.00 73.62 192 ASP A O 1
ATOM 1505 N N . ILE A 1 193 ? 3.630 3.229 -10.245 1.00 75.12 193 ILE A N 1
ATOM 1506 C CA . ILE A 1 193 ? 3.622 3.823 -11.582 1.00 75.12 193 ILE A CA 1
ATOM 1507 C C . ILE A 1 193 ? 4.867 3.379 -12.361 1.00 75.12 193 ILE A C 1
ATOM 1509 O O . ILE A 1 193 ? 4.733 2.932 -13.500 1.00 75.12 193 ILE A O 1
ATOM 1513 N N . ILE A 1 194 ? 6.067 3.444 -11.774 1.00 75.69 194 ILE A N 1
ATOM 1514 C CA . ILE A 1 194 ? 7.314 3.028 -12.439 1.00 75.69 194 ILE A CA 1
ATOM 1515 C C . ILE A 1 194 ? 7.271 1.542 -12.820 1.00 75.69 194 ILE A C 1
ATOM 1517 O O . ILE A 1 194 ? 7.548 1.201 -13.971 1.00 75.69 194 ILE A O 1
ATOM 1521 N N . PHE A 1 195 ? 6.883 0.654 -11.903 1.00 78.88 195 PHE A N 1
ATOM 1522 C CA . PHE A 1 195 ? 6.786 -0.784 -12.155 1.00 78.88 195 PHE A CA 1
ATOM 1523 C C . PHE A 1 195 ? 5.710 -1.117 -13.186 1.00 78.88 195 PHE A C 1
ATOM 1525 O O . PHE A 1 195 ? 5.932 -1.981 -14.039 1.00 78.88 195 PHE A O 1
ATOM 1532 N N . SER A 1 196 ? 4.581 -0.405 -13.171 1.00 82.69 196 SER A N 1
ATOM 1533 C CA . SER A 1 196 ? 3.553 -0.530 -14.204 1.00 82.69 196 SER A CA 1
ATOM 1534 C C . SER A 1 196 ? 4.101 -0.161 -15.585 1.00 82.69 196 SER A C 1
ATOM 1536 O O . SER A 1 196 ? 3.986 -0.949 -16.526 1.00 82.69 196 SER A O 1
ATOM 1538 N N . LYS A 1 197 ? 4.800 0.980 -15.704 1.00 81.56 197 LYS A N 1
ATOM 1539 C CA . LYS A 1 197 ? 5.425 1.393 -16.971 1.00 81.56 197 LYS A CA 1
ATOM 1540 C C . LYS A 1 197 ? 6.524 0.426 -17.401 1.00 81.56 197 LYS A C 1
ATOM 1542 O O . LYS A 1 197 ? 6.635 0.167 -18.591 1.00 81.56 197 LYS A O 1
ATOM 1547 N N . LEU A 1 198 ? 7.314 -0.116 -16.472 1.00 82.25 198 LEU A N 1
ATOM 1548 C CA . LEU A 1 198 ? 8.454 -0.999 -16.747 1.00 82.25 198 LEU A CA 1
ATOM 1549 C C . LEU A 1 198 ? 8.032 -2.408 -17.193 1.00 82.25 198 LEU A C 1
ATOM 1551 O O . LEU A 1 198 ? 8.700 -3.019 -18.030 1.00 82.25 198 LEU A O 1
ATOM 1555 N N . LYS A 1 199 ? 6.926 -2.934 -16.659 1.00 85.00 199 LYS A N 1
ATOM 1556 C CA . LYS A 1 199 ? 6.475 -4.317 -16.877 1.00 85.00 199 LYS A CA 1
ATOM 1557 C C . LYS A 1 199 ? 6.305 -4.698 -18.364 1.00 85.00 199 LYS A C 1
ATOM 1559 O O . LYS A 1 199 ? 6.810 -5.758 -18.746 1.00 85.00 199 LYS A O 1
ATOM 1564 N N . PRO A 1 200 ? 5.682 -3.876 -19.236 1.00 84.75 200 PRO A N 1
ATOM 1565 C CA . PRO A 1 200 ? 5.637 -4.132 -20.677 1.00 84.75 200 PRO A CA 1
ATOM 1566 C C . PRO A 1 200 ? 7.020 -4.193 -21.338 1.00 84.75 200 PRO A C 1
ATOM 1568 O O . PRO A 1 200 ? 7.241 -5.046 -22.194 1.00 84.75 200 PRO A O 1
ATOM 1571 N N . TYR A 1 201 ? 7.966 -3.336 -20.935 1.00 87.62 201 TYR A N 1
ATOM 1572 C CA . TYR A 1 201 ? 9.321 -3.321 -21.505 1.00 87.62 201 TYR A CA 1
ATOM 1573 C C . TYR A 1 201 ? 10.139 -4.541 -21.084 1.00 87.62 201 TYR A C 1
ATOM 1575 O O . TYR A 1 201 ? 10.833 -5.120 -21.919 1.00 87.62 201 TYR A O 1
ATOM 1583 N N . TYR A 1 202 ? 10.029 -4.967 -19.821 1.00 86.62 202 TYR A N 1
ATOM 1584 C CA . TYR A 1 202 ? 10.687 -6.187 -19.347 1.00 86.62 202 TYR A CA 1
ATOM 1585 C C . TYR A 1 202 ? 10.277 -7.399 -20.187 1.00 86.62 202 TYR A C 1
ATOM 1587 O O . TYR A 1 202 ? 11.132 -8.178 -20.599 1.00 86.62 202 TYR A O 1
ATOM 1595 N N . LYS A 1 203 ? 8.982 -7.514 -20.508 1.00 88.94 203 LYS A N 1
ATOM 1596 C CA . LYS A 1 203 ? 8.470 -8.595 -21.354 1.00 88.94 203 LYS A CA 1
ATOM 1597 C C . LYS A 1 203 ? 9.126 -8.605 -22.738 1.00 88.94 203 LYS A C 1
ATOM 1599 O O . LYS A 1 203 ? 9.591 -9.648 -23.172 1.00 88.94 203 LYS A O 1
ATOM 1604 N N . VAL A 1 204 ? 9.242 -7.448 -23.392 1.00 89.06 204 VAL A N 1
ATOM 1605 C CA . VAL A 1 204 ? 9.898 -7.353 -24.710 1.00 89.06 204 VAL A CA 1
ATOM 1606 C C . VAL A 1 204 ? 11.364 -7.787 -24.650 1.00 89.06 204 VAL A C 1
ATOM 1608 O O . VAL A 1 204 ? 11.843 -8.472 -25.551 1.00 89.06 204 VAL A O 1
ATOM 1611 N N . VAL A 1 205 ? 12.085 -7.405 -23.593 1.00 88.69 205 VAL A N 1
ATOM 1612 C CA . VAL A 1 205 ? 13.491 -7.796 -23.409 1.00 88.69 205 VAL A CA 1
ATOM 1613 C C . VAL A 1 205 ? 13.621 -9.290 -23.104 1.00 88.69 205 VAL A C 1
ATOM 1615 O O . VAL A 1 205 ? 14.543 -9.933 -23.603 1.00 88.69 205 VAL A O 1
ATOM 1618 N N . TYR A 1 206 ? 12.698 -9.856 -22.326 1.00 89.50 206 TYR A N 1
ATOM 1619 C CA . TYR A 1 206 ? 12.646 -11.290 -22.052 1.00 89.50 206 TYR A CA 1
ATOM 1620 C C . TYR A 1 206 ? 12.405 -12.095 -23.337 1.00 89.50 206 TYR A C 1
ATOM 1622 O O . TYR A 1 206 ? 13.202 -12.976 -23.660 1.00 89.50 206 TYR A O 1
ATOM 1630 N N . ASP A 1 207 ? 11.391 -11.714 -24.116 1.00 87.38 207 ASP A N 1
ATOM 1631 C CA . ASP A 1 207 ? 11.043 -12.356 -25.388 1.00 87.38 207 ASP A CA 1
ATOM 1632 C C . ASP A 1 207 ? 12.201 -12.243 -26.404 1.00 87.38 207 ASP A C 1
ATOM 1634 O O . ASP A 1 207 ? 12.487 -13.182 -27.147 1.00 87.38 207 ASP A O 1
ATOM 1638 N N . LEU A 1 208 ? 12.944 -11.126 -26.395 1.00 87.94 208 LEU A N 1
ATOM 1639 C CA . LEU A 1 208 ? 14.165 -10.960 -27.191 1.00 87.94 208 LEU A CA 1
ATOM 1640 C C . LEU A 1 208 ? 15.271 -11.940 -26.766 1.00 87.94 208 LEU A C 1
ATOM 1642 O O . LEU A 1 208 ? 15.947 -12.518 -27.620 1.00 87.94 208 LEU A O 1
ATOM 1646 N N . CYS A 1 209 ? 15.501 -12.097 -25.461 1.00 88.06 209 CYS A N 1
ATOM 1647 C CA . CYS A 1 209 ? 16.498 -13.030 -24.938 1.00 88.06 209 CYS A CA 1
ATOM 1648 C C . CYS A 1 209 ? 16.138 -14.481 -25.283 1.00 88.06 209 CYS A C 1
ATOM 1650 O O . CYS A 1 209 ? 17.017 -15.243 -25.685 1.00 88.06 209 CYS A O 1
ATOM 1652 N N . GLU A 1 210 ? 14.859 -14.843 -25.202 1.00 90.94 210 GLU A N 1
ATOM 1653 C CA . GLU A 1 210 ? 14.358 -16.158 -25.603 1.00 90.94 210 GLU A CA 1
ATOM 1654 C C . GLU A 1 210 ? 14.514 -16.392 -27.112 1.00 90.94 210 GLU A C 1
ATOM 1656 O O . GLU A 1 210 ? 15.068 -17.410 -27.533 1.00 90.94 210 GLU A O 1
ATOM 1661 N N . ALA A 1 211 ? 14.139 -15.416 -27.940 1.00 87.12 211 ALA A N 1
ATOM 1662 C CA . ALA A 1 211 ? 14.307 -15.501 -29.387 1.00 87.12 211 ALA A CA 1
ATOM 1663 C C . ALA A 1 211 ? 15.784 -15.617 -29.799 1.00 87.12 211 ALA A C 1
ATOM 1665 O O . ALA A 1 211 ? 16.105 -16.356 -30.736 1.00 87.12 211 ALA A O 1
ATOM 1666 N N . ARG A 1 212 ? 16.692 -14.948 -29.069 1.00 87.38 212 ARG A N 1
ATOM 1667 C CA . ARG A 1 212 ? 18.147 -15.057 -29.258 1.00 87.38 212 ARG A CA 1
ATOM 1668 C C . ARG A 1 212 ? 18.673 -16.440 -28.870 1.00 87.38 212 ARG A C 1
ATOM 1670 O O . ARG A 1 212 ? 19.534 -16.958 -29.574 1.00 87.38 212 ARG A O 1
ATOM 1677 N N . LEU A 1 213 ? 18.154 -17.046 -27.800 1.00 89.75 213 LEU A N 1
ATOM 1678 C CA . LEU A 1 213 ? 18.494 -18.421 -27.407 1.00 89.75 213 LEU A CA 1
ATOM 1679 C C . LEU A 1 213 ? 18.026 -19.450 -28.447 1.00 89.75 213 LEU A C 1
ATOM 1681 O O . LEU A 1 213 ? 18.716 -20.436 -28.683 1.00 89.75 213 LEU A O 1
ATOM 1685 N N . GLN A 1 214 ? 16.887 -19.202 -29.098 1.00 89.19 214 GLN A N 1
ATOM 1686 C CA . GLN A 1 214 ? 16.332 -20.069 -30.142 1.00 89.19 214 GLN A CA 1
ATOM 1687 C C . GLN A 1 214 ? 16.894 -19.789 -31.551 1.00 89.19 214 GLN A C 1
ATOM 1689 O O . GLN A 1 214 ? 16.591 -20.525 -32.488 1.00 89.19 214 GLN A O 1
ATOM 1694 N N . GLY A 1 215 ? 17.705 -18.737 -31.725 1.00 84.75 215 GLY A N 1
ATOM 1695 C CA . GLY A 1 215 ? 18.281 -18.353 -33.021 1.00 84.75 215 GLY A CA 1
ATOM 1696 C C . GLY A 1 215 ? 17.263 -17.815 -34.036 1.00 84.75 215 GLY A C 1
ATOM 1697 O O . GLY A 1 215 ? 17.537 -17.800 -35.235 1.00 84.75 215 GLY A O 1
ATOM 1698 N N . SER A 1 216 ? 16.086 -17.387 -33.576 1.00 85.06 216 SER A N 1
ATOM 1699 C CA . SER A 1 216 ? 15.009 -16.866 -34.425 1.00 85.06 216 SER A CA 1
ATOM 1700 C C . SER A 1 216 ? 15.111 -15.344 -34.610 1.00 85.06 216 SER A C 1
ATOM 1702 O O . SER A 1 216 ? 15.628 -14.628 -33.750 1.00 85.06 216 SER A O 1
ATOM 1704 N N . ALA A 1 217 ? 14.630 -14.826 -35.746 1.00 79.88 217 ALA A N 1
ATOM 1705 C CA . ALA A 1 217 ? 14.605 -13.386 -35.997 1.00 79.88 217 ALA A CA 1
ATOM 1706 C C . ALA A 1 217 ? 13.471 -12.721 -35.198 1.00 79.88 217 ALA A C 1
ATOM 1708 O O . ALA A 1 217 ? 12.298 -13.022 -35.412 1.00 79.88 217 ALA A O 1
ATOM 1709 N N . PHE A 1 218 ? 13.822 -11.792 -34.306 1.00 80.94 218 PHE A N 1
ATOM 1710 C CA . PHE A 1 218 ? 12.868 -11.074 -33.459 1.00 80.94 218 PHE A CA 1
ATOM 1711 C C . PHE A 1 218 ? 12.676 -9.623 -33.933 1.00 80.94 218 PHE A C 1
ATOM 1713 O O . PHE A 1 218 ? 13.650 -8.859 -33.960 1.00 80.94 218 PHE A O 1
ATOM 1720 N N . PRO A 1 219 ? 11.448 -9.196 -34.288 1.00 83.50 219 PRO A N 1
ATOM 1721 C CA . PRO A 1 219 ? 11.182 -7.830 -34.727 1.00 83.50 219 PRO A CA 1
ATOM 1722 C C . PRO A 1 219 ? 11.115 -6.868 -33.528 1.00 83.50 219 PRO A C 1
ATOM 1724 O O . PRO A 1 219 ? 10.053 -6.480 -33.050 1.00 83.50 219 PRO A O 1
ATOM 1727 N N . LEU A 1 220 ? 12.284 -6.445 -33.045 1.00 84.81 220 LEU A N 1
ATOM 1728 C CA . LEU A 1 220 ? 12.431 -5.630 -31.833 1.00 84.81 220 LEU A CA 1
ATOM 1729 C C . LEU A 1 220 ? 11.624 -4.318 -31.862 1.00 84.81 220 LEU A C 1
ATOM 1731 O O . LEU A 1 220 ? 11.020 -3.924 -30.865 1.00 84.81 220 LEU A O 1
ATOM 1735 N N . ALA A 1 221 ? 11.593 -3.648 -33.015 1.00 85.06 221 ALA A N 1
ATOM 1736 C CA . ALA A 1 221 ? 10.944 -2.350 -33.163 1.00 85.06 221 ALA A CA 1
ATOM 1737 C C . ALA A 1 221 ? 9.413 -2.423 -33.020 1.00 85.06 221 ALA A C 1
ATOM 1739 O O . ALA A 1 221 ? 8.830 -1.543 -32.391 1.00 85.06 221 ALA A O 1
ATOM 1740 N N . SER A 1 222 ? 8.755 -3.464 -33.548 1.00 85.56 222 SER A N 1
ATOM 1741 C CA . SER A 1 222 ? 7.296 -3.601 -33.422 1.00 85.56 222 SER A CA 1
ATOM 1742 C C . SER A 1 222 ? 6.891 -3.899 -31.982 1.00 85.56 222 SER A C 1
ATOM 1744 O O . SER A 1 222 ? 5.986 -3.257 -31.458 1.00 85.56 222 SER A O 1
ATOM 1746 N N . HIS A 1 223 ? 7.625 -4.786 -31.304 1.00 83.50 223 HIS A N 1
ATOM 1747 C CA . HIS A 1 223 ? 7.343 -5.136 -29.913 1.00 83.50 223 HIS A CA 1
ATOM 1748 C C . HIS A 1 223 ? 7.542 -3.954 -28.948 1.00 83.50 223 HIS A C 1
ATOM 1750 O O . HIS A 1 223 ? 6.731 -3.773 -28.041 1.00 83.50 223 HIS A O 1
ATOM 1756 N N . PHE A 1 224 ? 8.547 -3.093 -29.157 1.00 87.00 224 PHE A N 1
ATOM 1757 C CA . PHE A 1 224 ? 8.699 -1.872 -28.350 1.00 87.00 224 PHE A CA 1
ATOM 1758 C C . PHE A 1 224 ? 7.642 -0.799 -28.644 1.00 87.00 224 PHE A C 1
ATOM 1760 O O . PHE A 1 224 ? 7.250 -0.068 -27.733 1.00 87.00 224 PHE A O 1
ATOM 1767 N N . VAL A 1 225 ? 7.160 -0.695 -29.886 1.00 86.44 225 VAL A N 1
ATOM 1768 C CA . VAL A 1 225 ? 6.049 0.209 -30.234 1.00 86.44 225 VAL A CA 1
ATOM 1769 C C . VAL A 1 225 ? 4.748 -0.248 -29.575 1.00 86.44 225 VAL A C 1
ATOM 1771 O O . VAL A 1 225 ? 3.995 0.579 -29.063 1.00 86.44 225 VAL A O 1
ATOM 1774 N N . ASP A 1 226 ? 4.497 -1.552 -29.520 1.00 86.19 226 ASP A N 1
ATOM 1775 C CA . ASP A 1 226 ? 3.333 -2.087 -28.816 1.00 86.19 226 ASP A CA 1
ATOM 1776 C C . ASP A 1 226 ? 3.471 -1.943 -27.292 1.00 86.19 226 ASP A C 1
ATOM 1778 O O . ASP A 1 226 ? 2.506 -1.583 -26.614 1.00 86.19 226 ASP A O 1
ATOM 1782 N N . ALA A 1 227 ? 4.678 -2.121 -26.744 1.00 85.00 227 ALA A N 1
ATOM 1783 C CA . ALA A 1 227 ? 4.949 -1.907 -25.322 1.00 85.00 227 ALA A CA 1
ATOM 1784 C C . ALA A 1 227 ? 4.776 -0.443 -24.892 1.00 85.00 227 ALA A C 1
ATOM 1786 O O . ALA A 1 227 ? 4.207 -0.194 -23.829 1.00 85.00 227 ALA A O 1
ATOM 1787 N N . SER A 1 228 ? 5.195 0.530 -25.709 1.00 84.19 228 SER A N 1
ATOM 1788 C CA . SER A 1 228 ? 4.991 1.950 -25.391 1.00 84.19 228 SER A CA 1
ATOM 1789 C C . SER A 1 228 ? 3.507 2.322 -25.398 1.00 84.19 228 SER A C 1
ATOM 1791 O O . SER A 1 228 ? 3.040 3.027 -24.505 1.00 84.19 228 SER A O 1
ATOM 1793 N N . ARG A 1 229 ? 2.723 1.769 -26.333 1.00 83.88 229 ARG A N 1
ATOM 1794 C CA . ARG A 1 229 ? 1.260 1.931 -26.353 1.00 83.88 229 ARG A CA 1
ATOM 1795 C C . ARG A 1 229 ? 0.591 1.358 -25.106 1.00 83.88 229 ARG A C 1
ATOM 1797 O O . ARG A 1 229 ? -0.326 1.979 -24.581 1.00 83.88 229 ARG A O 1
ATOM 1804 N N . LEU A 1 230 ? 1.046 0.200 -24.627 1.00 79.81 230 LEU A N 1
ATOM 1805 C CA . LEU A 1 230 ? 0.543 -0.411 -23.394 1.00 79.81 230 LEU A CA 1
ATOM 1806 C C . LEU A 1 230 ? 0.926 0.409 -22.160 1.00 79.81 230 LEU A C 1
ATOM 1808 O O . LEU A 1 230 ? 0.066 0.685 -21.332 1.00 79.81 230 LEU A O 1
ATOM 1812 N N . ALA A 1 231 ? 2.174 0.876 -22.078 1.00 75.44 231 ALA A N 1
ATOM 1813 C CA . ALA A 1 231 ? 2.633 1.708 -20.972 1.00 75.44 231 ALA A CA 1
ATOM 1814 C C . ALA A 1 231 ? 1.851 3.030 -20.877 1.00 75.44 231 ALA A C 1
ATOM 1816 O O . ALA A 1 231 ? 1.580 3.498 -19.776 1.00 75.44 231 ALA A O 1
ATOM 1817 N N . HIS A 1 232 ? 1.446 3.633 -21.998 1.00 67.62 232 HIS A N 1
ATOM 1818 C CA . HIS A 1 232 ? 0.655 4.871 -22.012 1.00 67.62 232 HIS A CA 1
ATOM 1819 C C . HIS A 1 232 ? -0.854 4.682 -21.783 1.00 67.62 232 HIS A C 1
ATOM 1821 O O . HIS A 1 232 ? -1.540 5.675 -21.571 1.00 67.62 232 HIS A O 1
ATOM 1827 N N . ARG A 1 233 ? -1.377 3.450 -21.810 1.00 64.50 233 ARG A N 1
ATOM 1828 C CA . ARG A 1 233 ? -2.817 3.175 -21.663 1.00 64.50 233 ARG A CA 1
ATOM 1829 C C . ARG A 1 233 ? -3.314 3.226 -20.211 1.00 64.50 233 ARG A C 1
ATOM 1831 O O . ARG A 1 233 ? -4.501 3.444 -20.005 1.00 64.50 233 ARG A O 1
ATOM 1838 N N . ASP A 1 234 ? -2.419 3.057 -19.239 1.00 50.97 234 ASP A N 1
ATOM 1839 C CA . ASP A 1 234 ? -2.720 3.100 -17.796 1.00 50.97 234 ASP A CA 1
ATOM 1840 C C . ASP A 1 234 ? -2.612 4.523 -17.196 1.00 50.97 234 ASP A C 1
ATOM 1842 O O . ASP A 1 234 ? -2.200 4.696 -16.050 1.00 50.97 234 ASP A O 1
ATOM 1846 N N . GLN A 1 235 ? -2.908 5.561 -17.986 1.00 45.72 235 GLN A N 1
ATOM 1847 C CA . GLN A 1 235 ? -2.940 6.975 -17.580 1.00 45.72 235 GLN A CA 1
ATOM 1848 C C . GLN A 1 235 ? -4.309 7.567 -17.909 1.00 45.72 235 GLN A C 1
ATOM 1850 O O . GLN A 1 235 ? -4.818 8.341 -17.072 1.00 45.72 235 GLN A O 1
#

pLDDT: mean 71.48, std 17.46, range [31.34, 97.56]

Secondary structure (DSSP, 8-state):
--HHHHHHHHHHHHHHHHHH--S--------HHHHHHHHHHHHHHHTS--TTTHHHHHHHHHHTT--HHHHHHHHHHS-THHHHS-SS---TT-HHHHHHHHHHHHHHHHHHHHHHHHHHHHHHHHHHHHHHHHHHHHHHHHHHHHHTT--------------------------------S-S---THHHHHHHHHHHHHHHHHHHHHHHHHTT----HHHHHHHHHHHHHHT-

Organism: NCBI:txid41804

InterPro domains:
  IPR007231 Nucleoporin interacting component Nup93/Nic96 [PTHR11225] (4-229)

Sequence (235 aa):
MSFSTLAQLAEQSKQLTSHISGINLPHIERGIDQIENQSRKL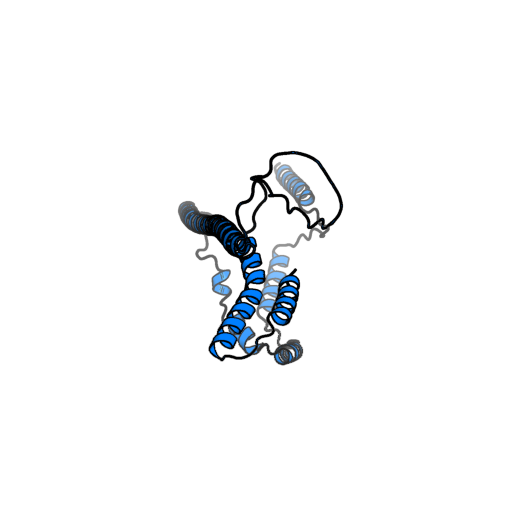ATKASKPADITDSKAQNFLARSGIDANAINSSINNINLKSTFEPFQPIFDTDTEAFLRHQHEQIIINTIDESRRETVMDFDSNFETSLNYDWERTKKRIFEELGHSQLPAAGPDNDLGQSTRTLRGASSLGLSQSSSYLPGFNQSPSSLDIIFSKLKPYYKVVYDLCEARLQGSAFPLASHFVDASRLAHRDQ

Radius of gyration: 34.16 Å; chains: 1; bounding box: 88×50×79 Å

Foldseek 3Di:
DPVVVVVVVVVVVVVVVVVVCPDDDDDDDDDPVRVVVVVVVVVVVVPDDPPPPCVVVCVVCVVVVHRVVVVVVVVVVPPCVVVPPDPDPPDPPDPPVVVVVVVVVVVVVVVVVVVVVVLVVVLVVVVVVVVVVVVVVVVVVCVVVVVVPDDDDDDDDDDDDDDDDDDDDDCPDPPPPPPDDPDDDPDSCPVVLVCLLCVQVVVLVVVVVVCVVVVHDDPSVVSVVVSNVSSVVVD